Protein AF-A0A6N7AMS5-F1 (afdb_monomer_lite)

Foldseek 3Di:
DQADLQQRHDFPDWDDPPAFKIWTDHLQQHTEIEGPVLSVVSVVDPQDLLLSLLLSLVSNVVDHYYHYPVCSVVSSPRDDDDLVQLLLLLLVVLVVVDPDAPDWAFDDPNSSSSSSHSDPVSSVVSVVVCVVVQQKDWDDDPPGGITIGGGPVVVVVNVCVPQQLNVALEEEEAEDPDPVCVCVCPPPVQVVSVVVVGGYDYLPPDDDDDCSVVVLLVRLSNHSAYEAECEPNDPRSVVSQVSNVVVVHHYHYHYDDD

pLDDT: mean 86.4, std 11.31, range [40.91, 98.44]

Sequence (258 aa):
MEPCPICQEPIDYSFNRGLEVSSVSCLRCGNYHITREALANLKTFSVEPRQRANASGWLYDNPSSKITTHNLDQLMSTASTSFHERANKILLAMERRTEYAGEFVPYNKSWISWGWCLNEAELKEILGFLASSQRIISQPVMGRGPAYKIAADGWQKIEDIKKINADSLQAFVAMWFDATMQDIYDTAISEAILAAGYKPHRVDQREHNNKIDDEIIAQIRRSRFVVADFTGHRGGVYFEAGYGKGLGLEVFLDMQKR

Secondary structure (DSSP, 8-state):
-PBPTTT-SBPSEEEE-SSSEEEEEETTTEEEEEEHHHHHHHTTS---HHHHHHHHHHHHHSTT-EE-TTTHHHHHTPPPPPHHHHHHHHHHHHHTT-SSTTPPEEP-TTHHHHTT-SSHHHHHHHHHHHHHTTSEEEE--TTS--EEEE-HHHHHHHHHHHSTTTT--EEEEE----GGGHHHIIIIIIHHHHHTT-EEE---S---TTSHHHHHHHHHHH-SEEEEE-TT--HHHHHHHHHHHHTT-EEEEE----

Structure (mmCIF, N/CA/C/O backbone):
data_AF-A0A6N7AMS5-F1
#
_entry.id   AF-A0A6N7AMS5-F1
#
loop_
_atom_site.group_PDB
_atom_site.id
_atom_site.type_symbol
_atom_site.label_atom_id
_atom_site.label_alt_id
_atom_site.label_comp_id
_atom_site.label_asym_id
_atom_site.label_entity_id
_atom_site.label_seq_id
_atom_site.pdbx_PDB_ins_code
_atom_site.Cartn_x
_atom_site.Cartn_y
_atom_site.Cartn_z
_atom_site.occupancy
_atom_site.B_iso_or_equiv
_atom_site.auth_seq_id
_atom_site.auth_comp_id
_atom_site.auth_asym_id
_atom_site.auth_atom_id
_atom_site.pdbx_PDB_model_num
ATOM 1 N N . MET A 1 1 ? -5.002 9.854 29.598 1.00 59.59 1 MET A N 1
ATOM 2 C CA . MET A 1 1 ? -4.088 9.571 28.472 1.00 59.59 1 MET A CA 1
ATOM 3 C C . MET A 1 1 ? -4.136 10.755 27.538 1.00 59.59 1 MET A C 1
ATOM 5 O O . MET A 1 1 ? -5.230 11.240 27.272 1.00 59.59 1 MET A O 1
ATOM 9 N N . GLU A 1 2 ? -2.987 11.251 27.096 1.00 78.62 2 GLU A N 1
ATOM 10 C CA . GLU A 1 2 ? -2.960 12.268 26.044 1.00 78.62 2 GLU A CA 1
ATOM 11 C C . GLU A 1 2 ? -3.503 11.664 24.734 1.00 78.62 2 GLU A C 1
ATOM 13 O O . GLU A 1 2 ? -3.233 10.495 24.450 1.00 78.62 2 GLU A O 1
ATOM 18 N N . PRO A 1 3 ? -4.302 12.400 23.946 1.00 88.38 3 PRO A N 1
ATOM 19 C CA . PRO A 1 3 ? -4.746 11.917 22.646 1.00 88.38 3 PRO A CA 1
ATOM 20 C C . PRO A 1 3 ? -3.575 11.884 21.660 1.00 88.38 3 PRO A C 1
ATOM 22 O O . PRO A 1 3 ? -2.639 12.681 21.744 1.00 88.38 3 PRO A O 1
ATOM 25 N N . CYS A 1 4 ? -3.647 10.987 20.679 1.00 89.81 4 CYS A N 1
ATOM 26 C CA . CYS A 1 4 ? -2.686 10.921 19.590 1.00 89.81 4 CYS A CA 1
ATOM 27 C C . CYS A 1 4 ? -2.666 12.270 18.856 1.00 89.81 4 CYS A C 1
ATOM 29 O O . CYS A 1 4 ? -3.713 12.693 18.361 1.00 89.81 4 CYS A O 1
ATOM 31 N N . PRO A 1 5 ? -1.502 12.928 18.706 1.00 89.88 5 PRO A N 1
ATOM 32 C CA . PRO A 1 5 ? -1.412 14.214 18.014 1.00 89.88 5 PRO A CA 1
ATOM 33 C C . PRO A 1 5 ? -2.048 14.212 16.615 1.00 89.88 5 PRO A C 1
ATOM 35 O O . PRO A 1 5 ? -2.666 15.191 16.199 1.00 89.88 5 PRO A O 1
ATOM 38 N N . ILE A 1 6 ? -1.935 13.087 15.904 1.00 91.75 6 ILE A N 1
ATOM 39 C CA . ILE A 1 6 ? -2.364 12.954 14.511 1.00 91.75 6 ILE A CA 1
ATOM 40 C C . ILE A 1 6 ? -3.848 12.587 14.419 1.00 91.75 6 ILE A C 1
ATOM 42 O O . ILE A 1 6 ? -4.642 13.360 13.879 1.00 91.75 6 ILE A O 1
ATOM 46 N N . CYS A 1 7 ? -4.241 11.431 14.966 1.00 89.81 7 CYS A N 1
ATOM 47 C CA . CYS A 1 7 ? -5.600 10.904 14.801 1.00 89.81 7 CYS A CA 1
ATOM 48 C C . CYS A 1 7 ? -6.566 11.221 15.949 1.00 89.81 7 CYS A C 1
ATOM 50 O O . CYS A 1 7 ? -7.738 10.879 15.838 1.00 89.81 7 CYS A O 1
ATOM 52 N N . GLN A 1 8 ? -6.086 11.843 17.030 1.00 88.81 8 GLN A N 1
ATOM 53 C CA . GLN A 1 8 ? -6.854 12.240 18.218 1.00 88.81 8 GLN A CA 1
ATOM 54 C C . GLN A 1 8 ? -7.492 11.100 19.037 1.00 88.81 8 GLN A C 1
ATOM 56 O O . GLN A 1 8 ? -8.124 11.368 20.054 1.00 88.81 8 GLN A O 1
ATOM 61 N N . GLU A 1 9 ? -7.274 9.834 18.671 1.00 86.94 9 GLU A N 1
ATOM 62 C CA . GLU A 1 9 ? -7.647 8.682 19.501 1.00 86.94 9 GLU A CA 1
ATOM 63 C C . GLU A 1 9 ? -6.721 8.543 20.724 1.00 86.94 9 GLU A C 1
ATOM 65 O O . GLU A 1 9 ? -5.575 9.002 20.678 1.00 86.94 9 GLU A O 1
ATOM 70 N N . PRO A 1 10 ? -7.162 7.875 21.805 1.00 84.50 10 PRO A N 1
ATOM 71 C CA . PRO A 1 10 ? -6.297 7.547 22.937 1.00 84.50 10 PRO A CA 1
ATOM 72 C C . PRO A 1 10 ? -5.028 6.795 22.500 1.00 84.50 10 PRO A C 1
ATOM 74 O O . PRO A 1 10 ? -5.087 5.913 21.640 1.00 84.50 10 PRO A O 1
ATOM 77 N N . ILE A 1 11 ? -3.884 7.149 23.089 1.00 86.00 11 ILE A N 1
ATOM 78 C CA . ILE A 1 11 ? -2.612 6.436 22.893 1.00 86.00 11 ILE A CA 1
ATOM 79 C C . ILE A 1 11 ? -2.425 5.363 23.961 1.00 86.00 11 ILE A C 1
ATOM 81 O O . ILE A 1 11 ? -2.808 5.565 25.114 1.00 86.00 11 ILE A O 1
ATOM 85 N N . ASP A 1 12 ? -1.769 4.267 23.586 1.00 73.25 12 ASP A N 1
ATOM 86 C CA . ASP A 1 12 ? -1.423 3.194 24.522 1.00 73.25 12 ASP A CA 1
ATOM 87 C C . ASP A 1 12 ? -0.235 3.610 25.401 1.00 73.25 12 ASP A C 1
ATOM 89 O O . ASP A 1 12 ? -0.163 3.264 26.580 1.00 73.25 12 ASP A O 1
ATOM 93 N N . TYR A 1 13 ? 0.698 4.386 24.833 1.00 64.38 13 TYR A N 1
ATOM 94 C CA . TYR A 1 13 ? 1.909 4.826 25.518 1.00 64.38 13 TYR A CA 1
ATOM 95 C C . TYR A 1 13 ? 2.525 6.075 24.864 1.00 64.38 13 TYR A C 1
ATOM 97 O O . TYR A 1 13 ? 2.650 6.148 23.637 1.00 64.38 13 TYR A O 1
ATOM 105 N N . SER A 1 14 ? 2.970 7.031 25.684 1.00 62.16 14 SER A N 1
ATOM 106 C CA . SER A 1 14 ? 3.931 8.066 25.288 1.00 62.16 14 SER A CA 1
ATOM 107 C C . SER A 1 14 ? 5.123 8.057 26.240 1.00 62.16 14 SER A C 1
ATOM 109 O O . SER A 1 14 ? 4.966 8.048 27.461 1.00 62.16 14 SER A O 1
ATOM 111 N N . PHE A 1 15 ? 6.334 8.065 25.679 1.00 58.97 15 PHE A N 1
ATOM 112 C CA . PHE A 1 15 ? 7.564 8.232 26.454 1.00 58.97 15 PHE A CA 1
ATOM 113 C C . PHE A 1 15 ? 8.299 9.476 26.004 1.00 58.97 15 PHE A C 1
ATOM 115 O O . PHE A 1 15 ? 8.582 9.665 24.815 1.00 58.97 15 PHE A O 1
ATOM 122 N N . ASN A 1 16 ? 8.624 10.310 26.984 1.00 58.59 16 ASN A N 1
ATOM 123 C CA . ASN A 1 16 ? 9.373 11.532 26.789 1.00 58.59 16 ASN A CA 1
ATOM 124 C C . ASN A 1 16 ? 10.797 11.283 27.300 1.00 58.59 16 ASN A C 1
ATOM 126 O O . ASN A 1 16 ? 11.031 11.297 28.507 1.00 58.59 16 ASN A O 1
ATOM 130 N N . ARG A 1 17 ? 11.760 11.032 26.399 1.00 50.09 17 ARG A N 1
ATOM 131 C CA . ARG A 1 17 ? 13.194 10.913 26.752 1.00 50.09 17 ARG A CA 1
ATOM 132 C C . ARG A 1 17 ? 13.830 12.286 26.979 1.00 50.09 17 ARG A C 1
ATOM 134 O O . ARG A 1 17 ? 14.897 12.575 26.461 1.00 50.09 17 ARG A O 1
ATOM 141 N N . GLY A 1 18 ? 13.152 13.141 27.733 1.00 52.47 18 GLY A N 1
ATOM 142 C CA . GLY A 1 18 ? 13.770 14.281 28.387 1.00 52.47 18 GLY A CA 1
ATOM 143 C C . GLY A 1 18 ? 14.527 15.302 27.539 1.00 52.47 18 GLY A C 1
ATOM 144 O O . GLY A 1 18 ? 15.333 15.950 28.172 1.00 52.47 18 GLY A O 1
ATOM 145 N N . LEU A 1 19 ? 14.308 15.472 26.220 1.00 59.31 19 LEU A N 1
ATOM 146 C CA . LEU A 1 19 ? 14.571 16.690 25.411 1.00 59.31 19 LEU A CA 1
ATOM 147 C C . LEU A 1 19 ? 14.265 16.398 23.912 1.00 59.31 19 LEU A C 1
ATOM 149 O O . LEU A 1 19 ? 14.662 15.377 23.364 1.00 59.31 19 LEU A O 1
ATOM 153 N N . GLU A 1 20 ? 13.525 17.293 23.254 1.00 69.81 20 GLU A N 1
ATOM 154 C CA . GLU A 1 20 ? 13.251 17.378 21.797 1.00 69.81 20 GLU A CA 1
ATOM 155 C C . GLU A 1 20 ? 12.305 16.384 21.094 1.00 69.81 20 GLU A C 1
ATOM 157 O O . GLU A 1 20 ? 11.557 16.844 20.227 1.00 69.81 20 GLU A O 1
ATOM 162 N N . VAL A 1 21 ? 12.277 15.081 21.406 1.00 77.12 21 VAL A N 1
ATOM 163 C CA . VAL A 1 21 ? 11.485 14.092 20.627 1.00 77.12 21 VAL A CA 1
ATOM 164 C C . VAL A 1 21 ? 10.610 13.200 21.512 1.00 77.12 21 VAL A C 1
ATOM 166 O O . VAL A 1 21 ? 11.095 12.543 22.431 1.00 77.12 21 VAL A O 1
ATOM 169 N N . SER A 1 22 ? 9.316 13.122 21.193 1.00 84.56 22 SER A N 1
ATOM 170 C CA . SER A 1 22 ? 8.344 12.243 21.851 1.00 84.56 22 SER A CA 1
ATOM 171 C C . SER A 1 22 ? 8.090 10.987 21.019 1.00 84.56 22 SER A C 1
ATOM 173 O O . SER A 1 22 ? 7.898 11.069 19.806 1.00 84.56 22 SER A O 1
ATOM 175 N N . SER A 1 23 ? 8.072 9.822 21.669 1.00 88.69 23 SER A N 1
ATOM 176 C CA . SER A 1 23 ? 7.665 8.559 21.033 1.00 88.69 23 SER A CA 1
ATOM 177 C C . SER A 1 23 ? 6.187 8.308 21.297 1.00 88.69 23 SER A C 1
ATOM 179 O O . SER A 1 23 ? 5.757 8.394 22.448 1.00 88.69 23 SER A O 1
ATOM 181 N N . VAL A 1 24 ? 5.425 8.008 20.247 1.00 90.19 24 VAL A N 1
ATOM 182 C CA . VAL A 1 24 ? 3.975 7.799 20.304 1.00 90.19 24 VAL A CA 1
ATOM 183 C C . VAL A 1 24 ? 3.649 6.381 19.847 1.00 90.19 24 VAL A C 1
ATOM 185 O O . VAL A 1 24 ? 4.017 5.993 18.740 1.00 90.19 24 VAL A O 1
ATOM 188 N N . SER A 1 25 ? 2.930 5.637 20.690 1.00 90.44 25 SER A N 1
ATOM 189 C CA . SER A 1 25 ? 2.308 4.357 20.341 1.00 90.44 25 SER A CA 1
ATOM 190 C C . SER A 1 25 ? 0.794 4.527 20.293 1.00 90.44 25 SER A C 1
ATOM 192 O O . SER A 1 25 ? 0.153 4.809 21.309 1.00 90.44 25 SER A O 1
ATOM 194 N N . CYS A 1 26 ? 0.216 4.405 19.100 1.00 89.81 26 CYS A N 1
ATOM 195 C CA . CYS A 1 26 ? -1.215 4.554 18.878 1.00 89.81 26 CYS A CA 1
ATOM 196 C C . CYS A 1 26 ? -1.758 3.356 18.103 1.00 89.81 26 CYS A C 1
ATOM 198 O O . CYS A 1 26 ? -1.283 3.063 17.007 1.00 89.81 26 CYS A O 1
ATOM 200 N N . LEU A 1 27 ? -2.829 2.732 18.599 1.00 87.38 27 LEU A N 1
ATOM 201 C CA . LEU A 1 27 ? -3.495 1.623 17.907 1.00 87.38 27 LEU A CA 1
ATOM 202 C C . LEU A 1 27 ? -3.959 1.992 16.485 1.00 87.38 27 LEU A C 1
ATOM 204 O O . LEU A 1 27 ? -4.035 1.128 15.613 1.00 87.38 27 LEU A O 1
ATOM 208 N N . ARG A 1 28 ? -4.259 3.275 16.243 1.00 89.50 28 ARG A N 1
ATOM 209 C CA . ARG A 1 28 ? -4.627 3.797 14.924 1.00 89.50 28 ARG A CA 1
ATOM 210 C C . ARG A 1 28 ? -3.382 4.188 14.116 1.00 89.50 28 ARG A C 1
ATOM 212 O O . ARG A 1 28 ? -3.130 3.580 13.087 1.00 89.50 28 ARG A O 1
ATOM 219 N N . CYS A 1 29 ? -2.570 5.153 14.540 1.00 90.94 29 CYS A N 1
ATOM 220 C CA . CYS A 1 29 ? -1.438 5.626 13.718 1.00 90.94 29 CYS A CA 1
ATOM 221 C C . CYS A 1 29 ? -0.219 4.690 13.674 1.00 90.94 29 CYS A C 1
ATOM 223 O O . CYS A 1 29 ? 0.700 4.946 12.905 1.00 90.94 29 CYS A O 1
ATOM 225 N N . GLY A 1 30 ? -0.170 3.654 14.508 1.00 89.94 30 GLY A N 1
ATOM 226 C CA . GLY A 1 30 ? 1.036 2.864 14.725 1.00 89.94 30 GLY A CA 1
ATOM 227 C C . GLY A 1 30 ? 2.054 3.582 15.616 1.00 89.94 30 GLY A C 1
ATOM 228 O O . GLY A 1 30 ? 1.720 4.502 16.371 1.00 89.94 30 GLY A O 1
ATOM 229 N N . ASN A 1 31 ? 3.303 3.129 15.529 1.00 91.81 31 ASN A N 1
ATOM 230 C CA . ASN A 1 31 ? 4.423 3.651 16.308 1.00 91.81 31 ASN A CA 1
ATOM 231 C C . ASN A 1 31 ? 5.185 4.699 15.498 1.00 91.81 31 ASN A C 1
ATOM 233 O O . ASN A 1 31 ? 5.603 4.411 14.378 1.00 91.81 31 ASN A O 1
ATOM 237 N N . TYR A 1 32 ? 5.403 5.887 16.060 1.00 93.06 32 TYR A N 1
ATOM 238 C CA . TYR A 1 32 ? 6.161 6.959 15.407 1.00 93.06 32 TYR A CA 1
ATOM 239 C C . TYR A 1 32 ? 6.826 7.895 16.426 1.00 93.06 32 TYR A C 1
ATOM 241 O O . TYR A 1 32 ? 6.548 7.851 17.627 1.00 93.06 32 TYR A O 1
ATOM 249 N N . HIS A 1 33 ? 7.703 8.770 15.940 1.00 92.75 33 HIS A N 1
ATOM 250 C CA . HIS A 1 33 ? 8.370 9.801 16.731 1.00 92.75 33 HIS A CA 1
ATOM 251 C C . HIS A 1 33 ? 7.959 11.189 16.240 1.00 92.75 33 HIS A C 1
ATOM 253 O O . HIS A 1 33 ? 7.824 11.397 15.040 1.00 92.75 33 HIS A O 1
ATOM 259 N N . ILE A 1 34 ? 7.784 12.159 17.135 1.00 91.31 34 ILE A N 1
ATOM 260 C CA . ILE A 1 34 ? 7.454 13.547 16.775 1.00 91.31 34 ILE A CA 1
ATOM 261 C C . ILE A 1 34 ? 8.311 14.528 17.573 1.00 91.31 34 ILE A C 1
ATOM 263 O O . ILE A 1 34 ? 8.474 14.368 18.783 1.00 91.31 34 ILE A O 1
ATOM 267 N N . THR A 1 35 ? 8.890 15.533 16.908 1.00 91.88 35 THR A N 1
ATOM 268 C CA . THR A 1 35 ? 9.639 16.588 17.608 1.00 91.88 35 THR A CA 1
ATOM 269 C C . THR A 1 35 ? 8.693 17.523 18.360 1.00 91.88 35 THR A C 1
ATOM 271 O O . THR A 1 35 ? 7.548 17.736 17.956 1.00 91.88 35 THR A O 1
ATOM 274 N N . ARG A 1 36 ? 9.171 18.132 19.449 1.00 88.06 36 ARG A N 1
ATOM 275 C CA . ARG A 1 36 ? 8.396 19.100 20.243 1.00 88.06 36 ARG A CA 1
ATOM 276 C C . ARG A 1 36 ? 7.900 20.275 19.395 1.00 88.06 36 ARG A C 1
ATOM 278 O O . ARG A 1 36 ? 6.771 20.723 19.564 1.00 88.06 36 ARG A O 1
ATOM 285 N N . GLU A 1 37 ? 8.737 20.748 18.478 1.00 89.38 37 GLU A N 1
ATOM 286 C CA . GLU A 1 37 ? 8.419 21.836 17.548 1.00 89.38 37 GLU A CA 1
ATOM 287 C C . GLU A 1 37 ? 7.339 21.425 16.546 1.00 89.38 37 GLU A C 1
ATOM 289 O O . GLU A 1 37 ? 6.368 22.151 16.363 1.00 89.38 37 GLU A O 1
ATOM 294 N N . ALA A 1 38 ? 7.446 20.229 15.956 1.00 89.81 38 ALA A N 1
ATOM 295 C CA . ALA A 1 38 ? 6.424 19.712 15.051 1.00 89.81 38 ALA A CA 1
ATOM 296 C C . ALA A 1 38 ? 5.083 19.516 15.769 1.00 89.81 38 ALA A C 1
ATOM 298 O O . ALA A 1 38 ? 4.034 19.831 15.217 1.00 89.81 38 ALA A O 1
ATOM 299 N N . LEU A 1 39 ? 5.110 19.050 17.021 1.00 89.00 39 LEU A N 1
ATOM 300 C CA . LEU A 1 39 ? 3.916 18.925 17.853 1.00 89.00 39 LEU A CA 1
ATOM 301 C C . LEU A 1 39 ? 3.277 20.289 18.158 1.00 89.00 39 LEU A C 1
ATOM 303 O O . LEU A 1 39 ? 2.052 20.397 18.161 1.00 89.00 39 LEU A O 1
ATOM 307 N N . ALA A 1 40 ? 4.087 21.320 18.419 1.00 87.44 40 ALA A N 1
ATOM 308 C CA . ALA A 1 40 ? 3.600 22.682 18.620 1.00 87.44 40 ALA A CA 1
ATOM 309 C C . ALA A 1 40 ? 2.984 23.248 17.332 1.00 87.44 40 ALA A C 1
ATOM 311 O O . ALA A 1 40 ? 1.865 23.755 17.378 1.00 87.44 40 ALA A O 1
ATOM 312 N N . ASN A 1 41 ? 3.657 23.073 16.191 1.00 87.38 41 ASN A N 1
ATOM 313 C CA . ASN A 1 41 ? 3.141 23.479 14.886 1.00 87.38 41 ASN A CA 1
ATOM 314 C C . ASN A 1 41 ? 1.843 22.747 14.548 1.00 87.38 41 ASN A C 1
ATOM 316 O O . ASN A 1 41 ? 0.891 23.384 14.140 1.00 87.38 41 ASN A O 1
ATOM 320 N N . LEU A 1 42 ? 1.729 21.440 14.797 1.00 86.56 42 LEU A N 1
ATOM 321 C CA . LEU A 1 42 ? 0.504 20.683 14.509 1.00 86.56 42 LEU A CA 1
ATOM 322 C C . LEU A 1 42 ? -0.742 21.273 15.204 1.00 86.56 42 LEU A C 1
ATOM 324 O O . LEU A 1 42 ? -1.846 21.155 14.676 1.00 86.56 42 LEU A O 1
ATOM 328 N N . LYS A 1 43 ? -0.583 21.935 16.361 1.00 82.12 43 LYS A N 1
ATOM 329 C CA . LYS A 1 43 ? -1.688 22.614 17.062 1.00 82.12 43 LYS A CA 1
ATOM 330 C C . LYS A 1 43 ? -2.182 23.872 16.343 1.00 82.12 43 LYS A C 1
ATOM 332 O O . LYS A 1 43 ? -3.305 24.287 16.606 1.00 82.12 43 LYS A O 1
ATOM 337 N N . THR A 1 44 ? -1.371 24.481 15.478 1.00 81.12 44 THR A N 1
ATOM 338 C CA . THR A 1 44 ? -1.750 25.673 14.706 1.00 81.12 44 THR A CA 1
ATOM 339 C C . THR A 1 44 ? -2.393 25.332 13.361 1.00 81.12 44 THR A C 1
ATOM 341 O O . THR A 1 44 ? -3.020 26.202 12.761 1.00 81.12 44 THR A O 1
ATOM 344 N N . PHE A 1 45 ? -2.301 24.082 12.890 1.00 76.00 45 PHE A N 1
ATOM 345 C CA . PHE A 1 45 ? -2.971 23.668 11.657 1.00 76.00 45 PHE A CA 1
ATOM 346 C C . PHE A 1 45 ? -4.488 23.580 11.847 1.00 76.00 45 PHE A C 1
ATOM 348 O O . PHE A 1 45 ? -4.983 22.880 12.735 1.00 76.00 45 PHE A O 1
ATOM 355 N N . SER A 1 46 ? -5.232 24.176 10.914 1.00 79.81 46 SER A N 1
ATOM 356 C CA . SER A 1 46 ? -6.614 23.776 10.646 1.00 79.81 46 SER A CA 1
ATOM 357 C C . SER A 1 46 ? -6.586 22.479 9.842 1.00 79.81 46 SER A C 1
ATOM 359 O O . SER A 1 46 ? -6.441 22.502 8.623 1.00 79.81 46 SER A O 1
ATOM 361 N N . VAL A 1 47 ? -6.638 21.341 10.535 1.00 82.50 47 VAL A N 1
ATOM 362 C CA . VAL A 1 47 ? -6.564 20.024 9.895 1.00 82.50 47 VAL A CA 1
ATOM 363 C C . VAL A 1 47 ? -7.956 19.449 9.669 1.00 82.50 47 VAL A C 1
ATOM 365 O O . VAL A 1 47 ? -8.647 19.106 10.633 1.00 82.50 47 VAL A O 1
ATOM 368 N N . GLU A 1 48 ? -8.306 19.231 8.404 1.00 90.12 48 GLU A N 1
ATOM 369 C CA . GLU A 1 48 ? -9.537 18.548 8.021 1.00 90.12 48 GLU A CA 1
ATOM 370 C C . GLU A 1 48 ? -9.531 17.067 8.451 1.00 90.12 48 GLU A C 1
ATOM 372 O O . GLU A 1 48 ? -8.486 16.400 8.405 1.00 90.12 48 GLU A O 1
ATOM 377 N N . PRO A 1 49 ? -10.692 16.476 8.793 1.00 91.19 49 PRO A N 1
ATOM 378 C CA . PRO A 1 49 ? -10.786 15.071 9.196 1.00 91.19 49 PRO A CA 1
ATOM 379 C C . PRO A 1 49 ? -10.134 14.085 8.211 1.00 91.19 49 PRO A C 1
ATOM 381 O O . PRO A 1 49 ? -9.481 13.125 8.627 1.00 91.19 49 PRO A O 1
ATOM 384 N N . ARG A 1 50 ? -10.249 14.336 6.897 1.00 91.62 50 ARG A N 1
ATOM 385 C CA . ARG A 1 50 ? -9.621 13.495 5.864 1.00 91.62 50 ARG A CA 1
ATOM 386 C C . ARG A 1 50 ? -8.095 13.592 5.875 1.00 91.62 50 ARG A C 1
ATOM 388 O O . ARG A 1 50 ? -7.441 12.564 5.733 1.00 91.62 50 ARG A O 1
ATOM 395 N N . GLN A 1 51 ? -7.525 14.776 6.099 1.00 91.00 51 GLN A N 1
ATOM 396 C CA . GLN A 1 51 ? -6.069 14.936 6.202 1.00 91.00 51 GLN A CA 1
ATOM 397 C C . GLN A 1 51 ? -5.516 14.142 7.390 1.00 91.00 51 GLN A C 1
ATOM 399 O O . GLN A 1 51 ? -4.511 13.449 7.251 1.00 91.00 51 GLN A O 1
ATOM 404 N N . ARG A 1 52 ? -6.218 14.154 8.536 1.00 92.00 52 ARG A N 1
ATOM 405 C CA . ARG A 1 52 ? -5.855 13.318 9.698 1.00 92.00 52 ARG A CA 1
ATOM 406 C C . ARG A 1 52 ? -5.894 11.832 9.369 1.00 92.00 52 ARG A C 1
ATOM 408 O O . ARG A 1 52 ? -4.989 11.101 9.764 1.00 92.00 52 ARG A O 1
ATOM 415 N N . ALA A 1 53 ? -6.931 11.384 8.665 1.00 92.62 53 ALA A N 1
ATOM 416 C CA . ALA A 1 53 ? -7.071 9.987 8.269 1.00 92.62 53 ALA A CA 1
ATOM 417 C C . ALA A 1 53 ? -5.941 9.540 7.329 1.00 92.62 53 ALA A C 1
ATOM 419 O O . ALA A 1 53 ? -5.347 8.488 7.557 1.00 92.62 53 ALA A O 1
ATOM 420 N N . ASN A 1 54 ? -5.593 10.366 6.337 1.00 90.56 54 ASN A N 1
ATOM 421 C CA . ASN A 1 54 ? -4.500 10.083 5.405 1.00 90.56 54 ASN A CA 1
ATOM 422 C C . ASN A 1 54 ? -3.145 10.052 6.124 1.00 90.56 54 ASN A C 1
ATOM 424 O O . ASN A 1 54 ? -2.394 9.096 5.960 1.00 90.56 54 ASN A O 1
ATOM 428 N N . ALA A 1 55 ? -2.859 11.041 6.978 1.00 92.00 55 ALA A N 1
ATOM 429 C CA . ALA A 1 55 ? -1.640 11.068 7.786 1.00 92.00 55 ALA A CA 1
ATOM 430 C C . ALA A 1 55 ? -1.546 9.849 8.721 1.00 92.00 55 ALA A C 1
ATOM 432 O O . ALA A 1 55 ? -0.487 9.244 8.863 1.00 92.00 55 ALA A O 1
ATOM 433 N N . SER A 1 56 ? -2.665 9.454 9.334 1.00 93.56 56 SER A N 1
ATOM 434 C CA . SER A 1 56 ? -2.744 8.270 10.192 1.00 93.56 56 SER A CA 1
ATOM 435 C C . SER A 1 56 ? -2.454 6.976 9.427 1.00 93.56 56 SER A C 1
ATOM 437 O O . SER A 1 56 ? -1.664 6.162 9.900 1.00 93.56 56 SER A O 1
ATOM 439 N N . GLY A 1 57 ? -3.044 6.806 8.240 1.00 91.00 57 GLY A N 1
ATOM 440 C CA . GLY A 1 57 ? -2.772 5.666 7.367 1.00 91.00 57 GLY A CA 1
ATOM 441 C C . GLY A 1 57 ? -1.326 5.639 6.865 1.00 91.00 57 GLY A C 1
ATOM 442 O O . GLY A 1 57 ? -0.692 4.586 6.872 1.00 91.00 57 GLY A O 1
ATOM 443 N N . TRP A 1 58 ? -0.769 6.799 6.502 1.00 90.81 58 TRP A N 1
ATOM 444 C CA . TRP A 1 58 ? 0.625 6.912 6.071 1.00 90.81 58 TRP A CA 1
ATOM 445 C C . TRP A 1 58 ? 1.598 6.511 7.179 1.00 90.81 58 TRP A C 1
ATOM 447 O O . TRP A 1 58 ? 2.510 5.729 6.927 1.00 90.81 58 TRP A O 1
ATOM 457 N N . LEU A 1 59 ? 1.386 6.985 8.411 1.00 91.88 59 LEU A N 1
ATOM 4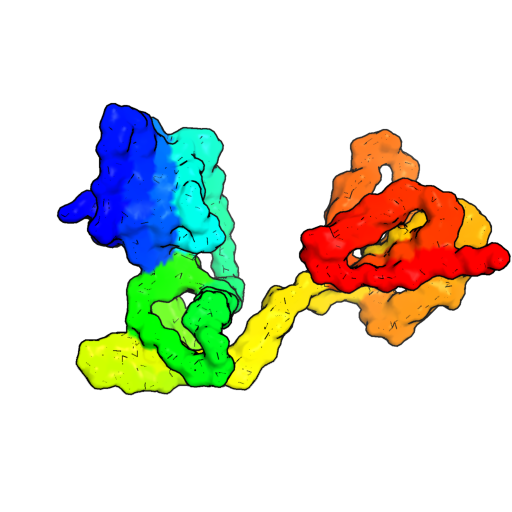58 C CA . LEU A 1 59 ? 2.218 6.600 9.558 1.00 91.88 59 LEU A CA 1
ATOM 459 C C . LEU A 1 59 ? 2.119 5.106 9.862 1.00 91.88 59 LEU A C 1
ATOM 461 O O . LEU A 1 59 ? 3.121 4.488 10.211 1.00 91.88 59 LEU A O 1
ATOM 465 N N . TYR A 1 60 ? 0.937 4.518 9.679 1.00 89.81 60 TYR A N 1
ATOM 466 C CA . TYR A 1 60 ? 0.749 3.083 9.853 1.00 89.81 60 TYR A CA 1
ATOM 467 C C . TYR A 1 60 ? 1.563 2.265 8.844 1.00 89.81 60 TYR A C 1
ATOM 469 O O . TYR A 1 60 ? 2.179 1.263 9.207 1.00 89.81 60 TYR A O 1
ATOM 477 N N . ASP A 1 61 ? 1.578 2.706 7.585 1.00 85.56 61 ASP A N 1
ATOM 478 C CA . ASP A 1 61 ? 2.354 2.080 6.512 1.00 85.56 61 ASP A CA 1
ATOM 479 C C . ASP A 1 61 ? 3.869 2.360 6.644 1.00 85.56 61 ASP A C 1
ATOM 481 O O . ASP A 1 61 ? 4.673 1.620 6.081 1.00 85.56 61 ASP A O 1
ATOM 485 N N . ASN A 1 62 ? 4.270 3.381 7.415 1.00 85.25 62 ASN A N 1
ATOM 486 C CA . ASN A 1 62 ? 5.661 3.799 7.621 1.00 85.25 62 ASN A CA 1
ATOM 487 C C . ASN A 1 62 ? 6.017 3.818 9.124 1.00 85.25 62 ASN A C 1
ATOM 489 O O . ASN A 1 62 ? 6.211 4.896 9.706 1.00 85.25 62 ASN A O 1
ATOM 493 N N . PRO A 1 63 ? 6.102 2.646 9.782 1.00 86.94 63 PRO A N 1
ATOM 494 C CA . PRO A 1 63 ? 6.358 2.567 11.216 1.00 86.94 63 PRO A CA 1
ATOM 495 C C . PRO A 1 63 ? 7.716 3.176 11.586 1.00 86.94 63 PRO A C 1
ATOM 497 O O . PRO A 1 63 ? 8.668 3.152 10.809 1.00 86.94 63 PRO A O 1
ATOM 500 N N . SER A 1 64 ? 7.809 3.712 12.802 1.00 88.69 64 SER A N 1
ATOM 501 C CA . SER A 1 64 ? 9.004 4.369 13.355 1.00 88.69 64 SER A CA 1
ATOM 502 C C . SER A 1 64 ? 9.426 5.653 12.625 1.00 88.69 64 SER A C 1
ATOM 504 O O . SER A 1 64 ? 10.521 6.168 12.857 1.00 88.69 64 SER A O 1
ATOM 506 N N . SER A 1 65 ? 8.553 6.218 11.784 1.00 89.19 65 SER A N 1
ATOM 507 C CA . SER A 1 65 ? 8.790 7.506 11.123 1.00 89.19 65 SER A CA 1
ATOM 508 C C . SER A 1 65 ? 9.015 8.635 12.129 1.00 89.19 65 SER A C 1
ATOM 510 O O . SER A 1 65 ? 8.332 8.722 13.152 1.00 89.19 65 SER A O 1
ATOM 512 N N . LYS A 1 66 ? 9.950 9.541 11.818 1.00 93.19 66 LYS A N 1
ATOM 513 C CA . LYS A 1 66 ? 10.215 10.750 12.607 1.00 93.19 66 LYS A CA 1
ATOM 514 C C . LYS A 1 66 ? 9.548 11.963 11.961 1.00 93.19 66 LYS A C 1
ATOM 516 O O . LYS A 1 66 ? 9.969 12.417 10.901 1.00 93.19 66 LYS A O 1
ATOM 521 N N . ILE A 1 67 ? 8.537 12.506 12.626 1.00 92.44 67 ILE A N 1
ATOM 522 C CA . ILE A 1 67 ? 7.836 13.730 12.241 1.00 92.44 67 ILE A CA 1
ATOM 523 C C . ILE A 1 67 ? 8.613 14.931 12.787 1.00 92.44 67 ILE A C 1
ATOM 525 O O . ILE A 1 67 ? 8.827 15.059 13.996 1.00 92.44 67 ILE A O 1
ATOM 529 N N . THR A 1 68 ? 9.034 15.810 11.888 1.00 92.62 68 THR A N 1
ATOM 530 C CA . THR A 1 68 ? 9.728 17.068 12.171 1.00 92.62 68 THR A CA 1
ATOM 531 C C . THR A 1 68 ? 8.954 18.220 11.536 1.00 92.62 68 THR A C 1
ATOM 533 O O . THR A 1 68 ? 8.015 18.014 10.774 1.00 92.62 68 THR A O 1
ATOM 536 N N . THR A 1 69 ? 9.352 19.458 11.812 1.00 90.56 69 THR A N 1
ATOM 537 C CA . THR A 1 69 ? 8.773 20.641 11.155 1.00 90.56 69 THR A CA 1
ATOM 538 C C . THR A 1 69 ? 8.943 20.625 9.634 1.00 90.56 69 THR A C 1
ATOM 540 O O . THR A 1 69 ? 8.138 21.226 8.939 1.00 90.56 69 THR A O 1
ATOM 543 N N . HIS A 1 70 ? 9.942 19.904 9.114 1.00 87.75 70 HIS A N 1
ATOM 544 C CA . HIS A 1 70 ? 10.286 19.890 7.691 1.00 87.75 70 HIS A CA 1
ATOM 545 C C . HIS A 1 70 ? 9.394 18.951 6.872 1.00 87.75 70 HIS A C 1
ATOM 547 O O . HIS A 1 70 ? 9.181 19.189 5.690 1.00 87.75 70 HIS A O 1
ATOM 553 N N . ASN A 1 71 ? 8.890 17.871 7.480 1.00 87.69 71 ASN A N 1
ATOM 554 C CA . ASN A 1 71 ? 8.041 16.889 6.797 1.00 87.69 71 ASN A CA 1
ATOM 555 C C . ASN A 1 71 ? 6.577 16.930 7.252 1.00 87.69 71 ASN A C 1
ATOM 557 O O . ASN A 1 71 ? 5.755 16.186 6.718 1.00 87.69 71 ASN A O 1
ATOM 561 N N . LEU A 1 72 ? 6.240 17.798 8.210 1.00 89.62 72 LEU A N 1
ATOM 562 C CA . LEU A 1 72 ? 4.881 17.928 8.719 1.00 89.62 72 LEU A CA 1
ATOM 563 C C . LEU A 1 72 ? 3.902 18.339 7.614 1.00 89.62 72 LEU A C 1
ATOM 565 O O . LEU A 1 72 ? 2.882 17.680 7.443 1.00 89.62 72 LEU A O 1
ATOM 569 N N . ASP A 1 73 ? 4.237 19.359 6.821 1.00 85.88 73 ASP A N 1
ATOM 570 C CA . ASP A 1 73 ? 3.397 19.814 5.704 1.00 85.88 73 ASP A CA 1
ATOM 571 C C . ASP A 1 73 ? 3.167 18.708 4.671 1.00 85.88 73 ASP A C 1
ATOM 573 O O . ASP A 1 73 ? 2.045 18.496 4.206 1.00 85.88 73 ASP A O 1
ATOM 577 N N . GLN A 1 74 ? 4.215 17.945 4.352 1.00 82.56 74 GLN A N 1
ATOM 578 C CA . GLN A 1 74 ? 4.123 16.801 3.448 1.00 82.56 74 GLN A CA 1
ATOM 579 C C . GLN A 1 74 ? 3.202 15.711 4.015 1.00 82.56 74 GLN A C 1
ATOM 581 O O . GLN A 1 74 ? 2.343 15.192 3.306 1.00 82.56 74 GLN A O 1
ATOM 586 N N . LEU A 1 75 ? 3.333 15.391 5.304 1.00 86.00 75 LEU A N 1
ATOM 587 C CA . LEU A 1 75 ? 2.468 14.419 5.967 1.00 86.00 75 LEU A CA 1
ATOM 588 C C . LEU A 1 75 ? 1.000 14.875 5.941 1.00 86.00 75 LEU A C 1
ATOM 590 O O . LEU A 1 75 ? 0.113 14.084 5.619 1.00 86.00 75 LEU A O 1
ATOM 594 N N . MET A 1 76 ? 0.736 16.151 6.227 1.00 87.88 76 MET A N 1
ATOM 595 C CA . MET A 1 76 ? -0.621 16.708 6.255 1.00 87.88 76 MET A CA 1
ATOM 596 C C . MET A 1 76 ? -1.232 16.912 4.859 1.00 87.88 76 MET A C 1
ATOM 598 O O . MET A 1 76 ? -2.456 16.996 4.730 1.00 87.88 76 MET A O 1
ATOM 602 N N . SER A 1 77 ? -0.403 16.944 3.813 1.00 82.75 77 SER A N 1
ATOM 603 C CA . SER A 1 77 ? -0.811 16.992 2.402 1.00 82.75 77 SER A CA 1
ATOM 604 C C . SER A 1 77 ? -0.843 15.615 1.726 1.00 82.75 77 SER A C 1
ATOM 606 O O . SER A 1 77 ? -1.035 15.531 0.513 1.00 82.75 77 SER A O 1
ATOM 608 N N . THR A 1 78 ? -0.720 14.526 2.498 1.00 80.06 78 THR A N 1
ATOM 609 C CA . THR A 1 78 ? -0.842 13.157 1.981 1.00 80.06 78 THR A CA 1
ATOM 610 C C . THR A 1 78 ? -2.141 12.991 1.187 1.00 80.06 78 THR A C 1
ATOM 612 O O . THR A 1 78 ? -3.243 13.231 1.699 1.00 80.06 78 THR A O 1
ATOM 615 N N . ALA A 1 79 ? -2.004 12.550 -0.067 1.00 74.94 79 ALA A N 1
ATOM 616 C CA . ALA A 1 79 ? -3.115 12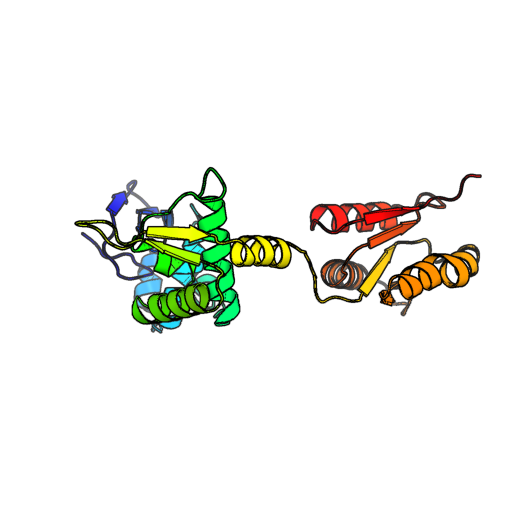.390 -0.992 1.00 74.94 79 ALA A CA 1
ATOM 617 C C . ALA A 1 79 ? -4.168 11.408 -0.461 1.00 74.94 79 ALA A C 1
ATOM 619 O O . ALA A 1 79 ? -3.855 10.380 0.145 1.00 74.94 79 ALA A O 1
ATOM 620 N N . SER A 1 80 ? -5.435 11.730 -0.718 1.00 75.50 80 SER A N 1
ATOM 621 C CA . SER A 1 80 ? -6.531 10.808 -0.436 1.00 75.50 80 SER A CA 1
ATOM 622 C C . SER A 1 80 ? -6.530 9.691 -1.466 1.00 75.50 80 SER A C 1
ATOM 624 O O . SER A 1 80 ? -6.454 9.949 -2.663 1.00 75.50 80 SER A O 1
ATOM 626 N N . THR A 1 81 ? -6.668 8.461 -0.996 1.00 77.75 81 THR A N 1
ATOM 627 C CA . THR A 1 81 ? -6.824 7.293 -1.859 1.00 77.75 81 THR A CA 1
ATOM 628 C C . THR A 1 81 ? -8.260 7.164 -2.364 1.00 77.75 81 THR A C 1
ATOM 630 O O . THR A 1 81 ? -9.208 7.669 -1.750 1.00 77.75 81 THR A O 1
ATOM 633 N N . SER A 1 82 ? -8.448 6.482 -3.489 1.00 84.00 82 SER A N 1
ATOM 634 C CA . SER A 1 82 ? -9.783 6.130 -3.980 1.00 84.00 82 SER A CA 1
ATOM 635 C C . SER A 1 82 ? -10.437 5.051 -3.105 1.00 84.00 82 SER A C 1
ATOM 637 O O . SER A 1 82 ? -9.782 4.382 -2.304 1.00 84.00 82 SER A O 1
ATOM 639 N N . PHE A 1 83 ? -11.748 4.844 -3.260 1.00 89.75 83 PHE A N 1
ATOM 640 C CA . PHE A 1 83 ? -12.467 3.790 -2.536 1.00 89.75 83 PHE A CA 1
ATOM 641 C C . PHE A 1 83 ? -11.855 2.396 -2.772 1.00 89.75 83 PHE A C 1
ATOM 643 O O . PHE A 1 83 ? -11.606 1.651 -1.823 1.00 89.75 83 PHE A O 1
ATOM 650 N N . HIS A 1 84 ? -11.554 2.057 -4.030 1.00 88.94 84 HIS A N 1
ATOM 651 C CA . HIS A 1 84 ? -10.961 0.765 -4.373 1.00 88.94 84 HIS A CA 1
ATOM 652 C C . HIS A 1 84 ? -9.527 0.623 -3.861 1.00 88.94 84 HIS A C 1
ATOM 654 O O . HIS A 1 84 ? -9.153 -0.456 -3.410 1.00 88.94 84 HIS A O 1
ATOM 660 N N . GLU A 1 85 ? -8.735 1.696 -3.859 1.00 85.38 85 GLU A N 1
ATOM 661 C CA . GLU A 1 85 ? -7.401 1.679 -3.252 1.00 85.38 85 GLU A CA 1
ATOM 662 C C . GLU A 1 85 ? -7.465 1.420 -1.746 1.00 85.38 85 GLU A C 1
ATOM 664 O O . GLU A 1 85 ? -6.688 0.617 -1.234 1.00 85.38 85 GLU A O 1
ATOM 669 N N . ARG A 1 86 ? -8.418 2.032 -1.031 1.00 92.81 86 ARG A N 1
ATOM 670 C CA . ARG A 1 86 ? -8.643 1.746 0.394 1.00 92.81 86 ARG A CA 1
ATOM 671 C C . ARG A 1 86 ? -9.016 0.282 0.633 1.00 92.81 86 ARG A C 1
ATOM 673 O O . ARG A 1 86 ? -8.458 -0.350 1.529 1.00 92.81 86 ARG A O 1
ATOM 680 N N . ALA A 1 87 ? -9.890 -0.282 -0.202 1.00 96.38 87 ALA A N 1
ATOM 681 C CA . ALA A 1 87 ? -10.243 -1.702 -0.152 1.00 96.38 87 ALA A CA 1
ATOM 682 C C . ALA A 1 87 ? -9.025 -2.613 -0.401 1.00 96.38 87 ALA A C 1
ATOM 684 O O . ALA A 1 87 ? -8.800 -3.573 0.337 1.00 96.38 87 ALA A O 1
ATOM 685 N N . ASN A 1 88 ? -8.198 -2.277 -1.394 1.00 93.88 88 ASN A N 1
ATOM 686 C CA . ASN A 1 88 ? -6.959 -2.993 -1.703 1.00 93.88 88 ASN A CA 1
ATOM 687 C C . ASN A 1 88 ? -5.968 -2.935 -0.531 1.00 93.88 88 ASN A C 1
ATOM 689 O O . ASN A 1 88 ? -5.354 -3.946 -0.193 1.00 93.88 88 ASN A O 1
ATOM 693 N N . LYS A 1 89 ? -5.834 -1.776 0.128 1.00 92.88 89 LYS A N 1
ATOM 694 C CA . LYS A 1 89 ? -4.970 -1.629 1.306 1.00 92.88 89 LYS A CA 1
ATOM 695 C C . LYS A 1 89 ? -5.408 -2.528 2.466 1.00 92.88 89 LYS A C 1
ATOM 697 O O . LYS A 1 89 ? -4.542 -3.125 3.100 1.00 92.88 89 LYS A O 1
ATOM 702 N N . ILE A 1 90 ? -6.715 -2.687 2.705 1.00 96.56 90 ILE A N 1
ATOM 703 C CA . ILE A 1 90 ? -7.228 -3.634 3.713 1.00 96.56 90 ILE A CA 1
ATOM 704 C C . ILE A 1 90 ? -6.824 -5.066 3.362 1.00 96.56 90 ILE A C 1
ATOM 706 O O . ILE A 1 90 ? -6.269 -5.751 4.217 1.00 96.56 90 ILE A O 1
ATOM 710 N N . LEU A 1 91 ? -7.034 -5.503 2.115 1.00 97.06 91 LEU A N 1
ATOM 711 C CA . LEU A 1 91 ? -6.651 -6.851 1.677 1.00 97.06 91 LEU A CA 1
ATOM 712 C C . LEU A 1 91 ? -5.149 -7.109 1.865 1.00 97.06 91 LEU A C 1
ATOM 714 O O . LEU A 1 91 ? -4.768 -8.109 2.468 1.00 97.06 91 LEU A O 1
ATOM 718 N N . LEU A 1 92 ? -4.298 -6.172 1.438 1.00 94.38 92 LEU A N 1
ATOM 719 C CA . LEU A 1 92 ? -2.849 -6.264 1.639 1.00 94.38 92 LEU A CA 1
ATOM 720 C C . LEU A 1 92 ? -2.459 -6.256 3.127 1.00 94.38 92 LEU A C 1
ATOM 722 O O . LEU A 1 92 ? -1.490 -6.899 3.521 1.00 94.38 92 LEU A O 1
ATOM 726 N N . ALA A 1 93 ? -3.172 -5.509 3.971 1.00 93.81 93 ALA A N 1
ATOM 727 C CA . ALA A 1 93 ? -2.906 -5.481 5.406 1.00 93.81 93 ALA A CA 1
ATOM 728 C C . ALA A 1 93 ? -3.325 -6.781 6.107 1.00 93.81 93 ALA A C 1
ATOM 730 O O . ALA A 1 93 ? -2.628 -7.198 7.036 1.00 93.81 93 ALA A O 1
ATOM 731 N N . MET A 1 94 ? -4.419 -7.411 5.662 1.00 96.38 94 MET A N 1
ATOM 732 C CA . MET A 1 94 ? -4.835 -8.743 6.107 1.00 96.38 94 MET A CA 1
ATOM 733 C C . MET A 1 94 ? -3.804 -9.794 5.692 1.00 96.38 94 MET A C 1
ATOM 735 O O . MET A 1 94 ? -3.397 -10.595 6.524 1.00 96.38 94 MET A O 1
ATOM 739 N N . GLU A 1 95 ? -3.323 -9.738 4.448 1.00 96.06 95 GLU A N 1
ATOM 740 C CA . GLU A 1 95 ? -2.314 -10.664 3.923 1.00 96.06 95 GLU A CA 1
ATOM 741 C C . GLU A 1 95 ? -1.023 -10.642 4.754 1.00 96.06 95 GLU A C 1
ATOM 743 O O . GLU A 1 95 ? -0.486 -11.682 5.107 1.00 96.06 95 GLU A O 1
ATOM 748 N N . ARG A 1 96 ? -0.555 -9.451 5.151 1.00 92.81 96 ARG A N 1
ATOM 749 C CA . ARG A 1 96 ? 0.639 -9.301 6.006 1.00 92.81 96 ARG A CA 1
ATOM 750 C C . ARG A 1 96 ? 0.478 -9.862 7.425 1.00 92.81 96 ARG A C 1
ATOM 752 O O . ARG A 1 96 ? 1.462 -9.914 8.156 1.00 92.81 96 ARG A O 1
ATOM 759 N N . ARG A 1 97 ? -0.749 -10.160 7.856 1.00 93.12 97 ARG A N 1
ATOM 760 C CA . ARG A 1 97 ? -1.084 -10.559 9.236 1.00 93.12 97 ARG A CA 1
ATOM 761 C C . ARG A 1 97 ? -1.609 -11.972 9.349 1.00 93.12 97 ARG A C 1
ATOM 763 O O . ARG A 1 97 ? -1.796 -12.429 10.468 1.00 93.12 97 ARG A O 1
ATOM 770 N N . THR A 1 98 ? -1.878 -12.610 8.221 1.00 95.19 98 THR A N 1
ATOM 771 C CA . THR A 1 98 ? -2.262 -14.007 8.199 1.00 95.19 98 THR A CA 1
ATOM 772 C C . THR A 1 98 ? -1.014 -14.868 8.031 1.00 95.19 98 THR A C 1
ATOM 774 O O . THR A 1 98 ? -0.159 -14.572 7.199 1.00 95.19 98 THR A O 1
ATOM 777 N N . GLU A 1 99 ? -0.889 -15.917 8.836 1.00 95.75 99 GLU A N 1
ATOM 778 C CA . GLU A 1 99 ? 0.197 -16.896 8.766 1.00 95.75 99 GLU A CA 1
ATOM 779 C C . GLU A 1 99 ? -0.056 -17.941 7.672 1.00 95.75 99 GLU A C 1
ATOM 781 O O . GLU A 1 99 ? 0.884 -18.461 7.072 1.00 95.75 99 GLU A O 1
ATOM 786 N N . TYR A 1 100 ? -1.327 -18.247 7.392 1.00 95.50 100 TYR A N 1
ATOM 787 C CA . TYR A 1 100 ? -1.731 -19.213 6.373 1.00 95.50 100 TYR A CA 1
ATOM 788 C C . TYR A 1 100 ? -3.079 -18.857 5.738 1.00 95.50 100 TYR A C 1
ATOM 790 O O . TYR A 1 100 ? -3.972 -18.284 6.363 1.00 95.50 100 TYR A O 1
ATOM 798 N N . ALA A 1 101 ? -3.265 -19.262 4.480 1.00 95.38 101 ALA A N 1
ATOM 799 C CA . ALA A 1 101 ? -4.513 -19.033 3.766 1.00 95.38 101 ALA A CA 1
ATOM 800 C C . ALA A 1 101 ? -5.709 -19.654 4.509 1.00 95.38 101 ALA A C 1
ATOM 802 O O . ALA A 1 101 ? -5.779 -20.863 4.720 1.00 95.38 101 ALA A O 1
ATOM 803 N N . GLY A 1 102 ? -6.673 -18.808 4.875 1.00 93.62 102 GLY A N 1
ATOM 804 C CA . GLY A 1 102 ? -7.901 -19.215 5.558 1.00 93.62 102 GLY A CA 1
ATOM 805 C C . GLY A 1 102 ? -7.964 -18.860 7.043 1.00 93.62 102 GLY A C 1
ATOM 806 O O . GLY A 1 102 ? -9.035 -19.023 7.632 1.00 93.62 102 GLY A O 1
ATOM 807 N N . GLU A 1 103 ? -6.885 -18.342 7.630 1.00 96.94 103 GLU A N 1
ATOM 808 C CA . GLU A 1 103 ? -6.900 -17.818 8.994 1.00 96.94 103 GLU A CA 1
ATOM 809 C C . GLU A 1 103 ? -7.829 -16.599 9.122 1.00 96.94 103 GLU A C 1
ATOM 811 O O . GLU A 1 103 ? -7.907 -15.735 8.241 1.00 96.94 103 GLU A O 1
ATOM 816 N N . PHE A 1 104 ? -8.537 -16.522 10.247 1.00 96.06 104 PHE A N 1
ATOM 817 C CA . PHE A 1 104 ? -9.384 -15.387 10.582 1.00 96.06 104 PHE A CA 1
ATOM 818 C C . PHE A 1 104 ? -8.605 -14.343 11.379 1.00 96.06 104 PHE A C 1
ATOM 820 O O . PHE A 1 104 ? -8.159 -14.599 12.494 1.00 96.06 104 PHE A O 1
ATOM 827 N N . VAL A 1 105 ? -8.536 -13.128 10.844 1.00 95.19 105 VAL A N 1
ATOM 828 C CA . VAL A 1 105 ? -7.950 -11.963 11.502 1.00 95.19 105 VAL A CA 1
ATOM 829 C C . VAL A 1 105 ? -9.031 -11.267 12.342 1.00 95.19 105 VAL A C 1
ATOM 831 O O . VAL A 1 105 ? -10.036 -10.806 11.784 1.00 95.19 105 VAL A O 1
ATOM 834 N N . PRO A 1 106 ? -8.867 -11.155 13.674 1.00 92.81 106 PRO A N 1
ATOM 835 C CA . PRO A 1 106 ? -9.830 -10.458 14.522 1.00 92.81 106 PRO A CA 1
ATOM 836 C C . PRO A 1 106 ? -9.909 -8.961 14.200 1.00 92.81 106 PRO A C 1
ATOM 838 O O . PRO A 1 106 ? -8.885 -8.285 14.049 1.00 92.81 106 PRO A O 1
ATOM 841 N N . TYR A 1 107 ? -11.127 -8.417 14.162 1.00 90.19 107 TYR A N 1
ATOM 842 C CA . TYR A 1 107 ? -11.331 -6.976 14.049 1.00 90.19 107 TYR A CA 1
ATOM 843 C C . TYR A 1 107 ? -10.749 -6.224 15.251 1.00 90.19 107 TYR A C 1
ATOM 845 O O . TYR A 1 107 ? -10.936 -6.611 16.407 1.00 90.19 107 TYR A O 1
ATOM 853 N N . ASN A 1 108 ? -10.100 -5.095 14.977 1.00 87.06 108 ASN A N 1
ATOM 854 C CA . ASN A 1 108 ? -9.725 -4.103 15.981 1.00 87.06 108 ASN A CA 1
ATOM 855 C C . ASN A 1 108 ? -9.666 -2.698 15.345 1.00 87.06 108 ASN A C 1
ATOM 857 O O . ASN A 1 108 ? -9.737 -2.556 14.124 1.00 87.06 108 ASN A O 1
ATOM 861 N N . LYS A 1 109 ? -9.494 -1.643 16.155 1.00 82.44 109 LYS A N 1
ATOM 862 C CA . LYS A 1 109 ? -9.488 -0.249 15.663 1.00 82.44 109 LYS A CA 1
ATOM 863 C C . LYS A 1 109 ? -8.401 0.054 14.618 1.00 82.44 109 LYS A C 1
ATOM 865 O O . LYS A 1 109 ? -8.577 0.988 13.838 1.00 82.44 109 LYS A O 1
ATOM 870 N N . SER A 1 110 ? -7.306 -0.712 14.563 1.00 86.69 110 SER A N 1
ATOM 871 C CA . SER A 1 110 ? -6.227 -0.477 13.588 1.00 86.69 110 SER A CA 1
ATOM 872 C C . SER A 1 110 ? -6.663 -0.714 12.138 1.00 86.69 110 SER A C 1
ATOM 874 O O . SER A 1 110 ? -6.068 -0.144 11.228 1.00 86.69 110 SER A O 1
ATOM 876 N N . TRP A 1 111 ? -7.760 -1.448 11.914 1.00 93.12 111 TRP A N 1
ATOM 877 C CA . TRP A 1 111 ? -8.343 -1.664 10.586 1.00 93.12 111 TRP A CA 1
ATOM 878 C C . TRP A 1 111 ? -8.736 -0.353 9.894 1.00 93.12 111 TRP A C 1
ATOM 880 O O . TRP A 1 111 ? -8.637 -0.246 8.672 1.00 93.12 111 TRP A O 1
ATOM 890 N N . ILE A 1 112 ? -9.118 0.669 10.673 1.00 93.44 112 ILE A N 1
ATOM 891 C CA . ILE A 1 112 ? -9.390 2.015 10.153 1.00 93.44 112 ILE A CA 1
ATOM 892 C C . ILE A 1 112 ? -8.138 2.553 9.453 1.00 93.44 112 ILE A C 1
ATOM 894 O O . ILE A 1 112 ? -8.232 3.116 8.367 1.00 93.44 112 ILE A O 1
ATOM 898 N N . SER A 1 113 ? -6.958 2.337 10.025 1.00 91.69 113 SER A N 1
ATOM 899 C CA . SER A 1 113 ? -5.696 2.780 9.430 1.00 91.69 113 SER A CA 1
ATOM 900 C C . SER A 1 113 ? -5.213 1.880 8.312 1.00 91.69 113 SER A C 1
ATOM 902 O O . SER A 1 113 ? -4.619 2.390 7.371 1.00 91.69 113 SER A O 1
ATOM 904 N N . TRP A 1 114 ? -5.509 0.575 8.356 1.00 93.50 114 TRP A N 1
ATOM 905 C CA . TRP A 1 114 ? -5.179 -0.342 7.258 1.00 93.50 114 TRP A CA 1
ATOM 906 C C . TRP A 1 114 ? -5.802 0.139 5.956 1.00 93.50 114 TRP A C 1
ATOM 908 O O . TRP A 1 114 ? -5.130 0.208 4.937 1.00 93.50 114 TRP A O 1
ATOM 918 N N . GLY A 1 115 ? -7.077 0.524 6.006 1.00 92.06 115 GLY A N 1
ATOM 919 C CA . GLY A 1 115 ? -7.799 1.050 4.855 1.00 92.06 115 GLY A CA 1
ATOM 920 C C . GLY A 1 115 ? -7.690 2.557 4.664 1.00 92.06 115 GLY A C 1
ATOM 921 O O . GLY A 1 115 ? -8.406 3.074 3.818 1.00 92.06 115 GLY A O 1
ATOM 922 N N . TRP A 1 116 ? -6.886 3.286 5.449 1.00 93.94 116 TRP A N 1
ATOM 923 C CA . TRP A 1 116 ? -6.830 4.760 5.410 1.00 93.94 116 TRP A CA 1
ATOM 924 C C . TRP A 1 116 ? -8.229 5.406 5.510 1.00 93.94 116 TRP A C 1
ATOM 926 O O . TRP A 1 116 ? -8.567 6.383 4.836 1.00 93.94 116 TRP A O 1
ATOM 936 N N . CYS A 1 117 ? -9.082 4.798 6.329 1.00 94.75 117 CYS A N 1
ATOM 937 C CA . CYS A 1 117 ? -10.471 5.174 6.507 1.00 94.75 117 CYS A CA 1
ATOM 938 C C . CYS A 1 117 ? -10.586 6.408 7.407 1.00 94.75 117 CYS A C 1
ATOM 940 O O . CYS A 1 117 ? -9.867 6.584 8.398 1.00 94.75 117 CYS A O 1
ATOM 942 N N . LEU A 1 118 ? -11.557 7.249 7.079 1.00 93.88 118 LEU A N 1
ATOM 943 C CA . LEU A 1 118 ? -11.923 8.438 7.826 1.00 93.88 118 LEU A CA 1
ATOM 944 C C . LEU A 1 118 ? -12.405 8.071 9.228 1.00 93.88 118 LEU A C 1
ATOM 946 O O . LEU A 1 118 ? -11.977 8.663 10.221 1.00 93.88 118 LEU A O 1
ATOM 950 N N . ASN A 1 119 ? -13.292 7.082 9.290 1.00 92.88 119 ASN A N 1
ATOM 951 C CA . ASN A 1 119 ? -13.989 6.649 10.489 1.00 92.88 119 ASN A CA 1
ATOM 952 C C . ASN A 1 119 ? -14.462 5.191 10.342 1.00 92.88 119 ASN A C 1
ATOM 954 O O . ASN A 1 119 ? -14.249 4.543 9.315 1.00 92.88 119 ASN A O 1
ATOM 958 N N . GLU A 1 120 ? -15.115 4.681 11.385 1.00 92.69 120 GLU A N 1
ATOM 959 C CA . GLU A 1 120 ? -15.637 3.314 11.416 1.00 92.69 120 GLU A CA 1
ATOM 960 C C . GLU A 1 120 ? -16.765 3.074 10.396 1.00 92.69 120 GLU A C 1
ATOM 962 O O . GLU A 1 120 ? -16.889 1.965 9.885 1.00 92.69 120 GLU A O 1
ATOM 967 N N . ALA A 1 121 ? -17.564 4.093 10.061 1.00 95.75 121 ALA A N 1
ATOM 968 C CA . ALA A 1 121 ? -18.625 3.961 9.062 1.00 95.75 121 ALA A CA 1
ATOM 969 C C . ALA A 1 121 ? -18.046 3.718 7.657 1.00 95.75 121 ALA A C 1
ATOM 971 O O . ALA A 1 121 ? -18.464 2.781 6.986 1.00 95.75 121 ALA A O 1
ATOM 972 N N . GLU A 1 122 ? -17.022 4.478 7.248 1.00 96.75 122 GLU A N 1
ATOM 973 C CA . GLU A 1 122 ? -16.330 4.250 5.969 1.00 96.75 122 GLU A CA 1
ATOM 974 C C . GLU A 1 122 ? -15.668 2.865 5.927 1.00 96.75 122 GLU A C 1
ATOM 976 O O . GLU A 1 122 ? -15.734 2.176 4.910 1.00 96.75 122 GLU A O 1
ATOM 981 N N . LEU A 1 123 ? -15.076 2.425 7.041 1.00 96.44 123 LEU A N 1
ATOM 982 C CA . LEU A 1 123 ? -14.513 1.081 7.131 1.00 96.44 123 LEU A CA 1
ATOM 983 C C . LEU A 1 123 ? -15.592 0.002 6.952 1.00 96.44 123 LEU A C 1
ATOM 985 O O . LEU A 1 123 ? -15.371 -0.952 6.210 1.00 96.44 123 LEU A O 1
ATOM 989 N N . LYS A 1 124 ? -16.755 0.146 7.599 1.00 96.19 124 LYS A N 1
ATOM 990 C CA . LYS A 1 124 ? -17.880 -0.794 7.457 1.00 96.19 124 LYS A CA 1
ATOM 991 C C . LYS A 1 124 ? -18.364 -0.889 6.013 1.00 96.19 124 LYS A C 1
ATOM 993 O O . LYS A 1 124 ? -18.565 -2.003 5.541 1.00 96.19 124 LYS A O 1
ATOM 998 N N . GLU A 1 125 ? -18.472 0.234 5.307 1.00 98.25 125 GLU A N 1
ATOM 999 C CA . GLU A 1 125 ? -18.835 0.247 3.882 1.00 98.25 125 GLU A CA 1
ATOM 1000 C C . GLU A 1 125 ? -17.812 -0.504 3.021 1.00 98.25 125 GLU A C 1
ATOM 1002 O O . GLU A 1 125 ? -18.173 -1.337 2.190 1.00 98.25 125 GLU A O 1
ATOM 1007 N N . ILE A 1 126 ? -16.515 -0.284 3.255 1.00 98.19 126 ILE A N 1
ATOM 1008 C CA . ILE A 1 126 ? -15.461 -0.986 2.512 1.00 98.19 126 ILE A CA 1
ATOM 1009 C C . ILE A 1 126 ? -15.465 -2.488 2.826 1.00 98.19 126 ILE A C 1
ATOM 1011 O O . ILE A 1 126 ? -15.326 -3.305 1.916 1.00 98.19 126 ILE A O 1
ATOM 1015 N N . LEU A 1 127 ? -15.647 -2.875 4.091 1.00 97.62 127 LEU A N 1
ATOM 1016 C CA . LEU A 1 127 ? -15.764 -4.282 4.481 1.00 97.62 127 LEU A CA 1
ATOM 1017 C C . LEU A 1 127 ? -17.015 -4.931 3.873 1.00 97.62 127 LEU A C 1
ATOM 1019 O O . LEU A 1 127 ? -16.940 -6.065 3.406 1.00 97.62 127 LEU A O 1
ATOM 1023 N N . GLY A 1 128 ? -18.134 -4.205 3.803 1.00 97.75 128 GLY A N 1
ATOM 1024 C CA . GLY A 1 128 ? -19.348 -4.636 3.109 1.00 97.75 128 GLY A CA 1
ATOM 1025 C C . GLY A 1 128 ? -19.123 -4.839 1.608 1.00 97.75 128 GLY A C 1
ATOM 1026 O O . GLY A 1 128 ? -19.542 -5.852 1.047 1.00 97.75 128 GLY A O 1
ATOM 1027 N N . PHE A 1 129 ? -18.382 -3.938 0.959 1.00 98.44 129 PHE A N 1
ATOM 1028 C CA . PHE A 1 129 ? -17.961 -4.103 -0.434 1.00 98.44 129 PHE A CA 1
ATOM 1029 C C . PHE A 1 129 ? -17.062 -5.333 -0.625 1.00 98.44 129 PHE A C 1
ATOM 1031 O O . PHE A 1 129 ? -17.293 -6.138 -1.526 1.00 98.44 129 PHE A O 1
ATOM 1038 N N . LEU A 1 130 ? -16.053 -5.523 0.227 1.00 98.38 130 LEU A N 1
ATOM 1039 C CA . LEU A 1 130 ? -15.162 -6.685 0.153 1.00 98.38 130 LEU A CA 1
ATOM 1040 C C . LEU A 1 130 ? -15.919 -8.003 0.383 1.00 98.38 130 LEU A C 1
ATOM 1042 O O . LEU A 1 130 ? -15.629 -8.992 -0.285 1.00 98.38 130 LEU A O 1
ATOM 1046 N N . ALA A 1 131 ? -16.899 -8.024 1.288 1.00 97.94 131 ALA A N 1
ATOM 1047 C CA . ALA A 1 131 ? -17.719 -9.205 1.549 1.00 97.94 131 ALA A CA 1
ATOM 1048 C C . ALA A 1 131 ? -18.697 -9.499 0.398 1.00 97.94 131 ALA A C 1
ATOM 1050 O O . ALA A 1 131 ? -18.780 -10.631 -0.071 1.00 97.94 131 ALA A O 1
ATOM 1051 N N . SER A 1 132 ? -19.406 -8.483 -0.106 1.00 97.81 132 SER A N 1
ATOM 1052 C CA . SER A 1 132 ? -20.350 -8.646 -1.226 1.00 97.81 132 SER A CA 1
ATOM 1053 C C . SER A 1 132 ? -19.655 -9.033 -2.534 1.00 97.81 132 SER A C 1
ATOM 1055 O O . SER A 1 132 ? -20.209 -9.810 -3.305 1.00 97.81 132 SER A O 1
ATOM 1057 N N . SER A 1 133 ? -18.412 -8.583 -2.740 1.00 97.50 133 SER A N 1
ATOM 1058 C CA . SER A 1 133 ? -17.547 -9.009 -3.850 1.00 97.50 133 SER A CA 1
ATOM 1059 C C . SER A 1 133 ? -16.804 -10.332 -3.605 1.00 97.50 133 SER A C 1
ATOM 1061 O O . SER A 1 133 ? -15.872 -10.630 -4.342 1.00 97.50 133 SER A O 1
ATOM 1063 N N . GLN A 1 134 ? -17.188 -11.111 -2.583 1.00 98.06 134 GLN A N 1
ATOM 1064 C CA . GLN A 1 134 ? -16.611 -12.425 -2.247 1.00 98.06 134 GLN A CA 1
ATOM 1065 C C . GLN A 1 134 ? -15.095 -12.416 -1.972 1.00 98.06 134 GLN A C 1
ATOM 1067 O O . GLN A 1 134 ? -14.431 -13.446 -2.053 1.00 98.06 134 GLN A O 1
ATOM 1072 N N . ARG A 1 135 ? -14.523 -11.264 -1.597 1.00 98.38 135 ARG A N 1
ATOM 1073 C CA . ARG A 1 135 ? -13.081 -11.118 -1.323 1.00 98.38 135 ARG A CA 1
ATOM 1074 C C . ARG A 1 135 ? -12.710 -11.410 0.123 1.00 98.38 135 ARG A C 1
ATOM 1076 O O . ARG A 1 135 ? -11.583 -11.817 0.399 1.00 98.38 135 ARG A O 1
ATOM 1083 N N . ILE A 1 136 ? -13.645 -11.219 1.047 1.00 98.31 136 ILE A N 1
ATOM 1084 C CA . ILE A 1 136 ? -13.483 -11.590 2.455 1.00 98.31 136 ILE A CA 1
ATOM 1085 C C . ILE A 1 136 ? -14.710 -12.348 2.950 1.00 98.31 136 ILE A C 1
ATOM 1087 O O . ILE A 1 136 ? -15.817 -12.150 2.456 1.00 98.31 136 ILE A O 1
ATOM 1091 N N . ILE A 1 137 ? -14.514 -13.176 3.972 1.00 97.88 137 ILE A N 1
ATOM 1092 C CA . ILE A 1 137 ? -15.593 -13.853 4.697 1.00 97.88 137 ILE A CA 1
ATOM 1093 C C . ILE A 1 137 ? -15.543 -13.394 6.148 1.00 97.88 137 ILE A C 1
ATOM 1095 O O . ILE A 1 137 ? -14.485 -13.462 6.775 1.00 97.88 137 ILE A O 1
ATOM 1099 N N . SER A 1 138 ? -16.679 -12.943 6.678 1.00 95.88 138 SER A N 1
ATOM 1100 C CA . SER A 1 138 ? -1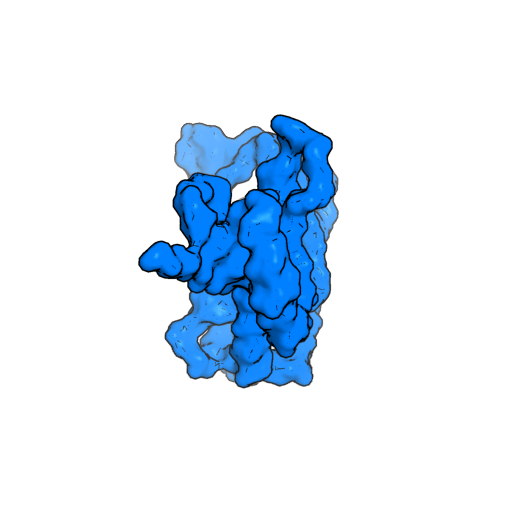6.827 -12.593 8.089 1.00 95.88 138 SER A CA 1
ATOM 1101 C C . SER A 1 138 ? -17.287 -13.797 8.911 1.00 95.88 138 SER A C 1
ATOM 1103 O O . SER A 1 138 ? -18.073 -14.628 8.457 1.00 95.88 138 SER A O 1
ATOM 1105 N N . GLN A 1 139 ? -16.802 -13.881 10.145 1.00 93.62 139 GLN A N 1
ATOM 1106 C CA . GLN A 1 139 ? -17.259 -14.834 11.146 1.00 93.62 139 GLN A CA 1
ATOM 1107 C C . GLN A 1 139 ? -17.565 -14.078 12.444 1.00 93.62 139 GLN A C 1
ATOM 1109 O O . GLN A 1 139 ? -16.700 -13.357 12.954 1.00 93.62 139 GLN A O 1
ATOM 1114 N N . PRO A 1 140 ? -18.781 -14.210 13.001 1.00 88.88 140 PRO A N 1
ATOM 1115 C CA . PRO A 1 140 ? -19.080 -13.652 14.309 1.00 88.88 140 PRO A CA 1
ATOM 1116 C C . PRO A 1 140 ? -18.273 -14.392 15.380 1.00 88.88 140 PRO A C 1
ATOM 1118 O O . PRO A 1 140 ? -18.190 -15.619 15.374 1.00 88.88 140 PRO A O 1
ATOM 1121 N N . VAL A 1 141 ? -17.704 -13.644 16.324 1.00 84.25 141 VAL A N 1
ATOM 1122 C CA . VAL A 1 141 ? -16.977 -14.197 17.471 1.00 84.25 141 VAL A CA 1
ATOM 1123 C C . VAL A 1 141 ? -17.737 -13.820 18.736 1.00 84.25 141 VAL A C 1
ATOM 1125 O O . VAL A 1 141 ? -17.958 -12.640 19.000 1.00 8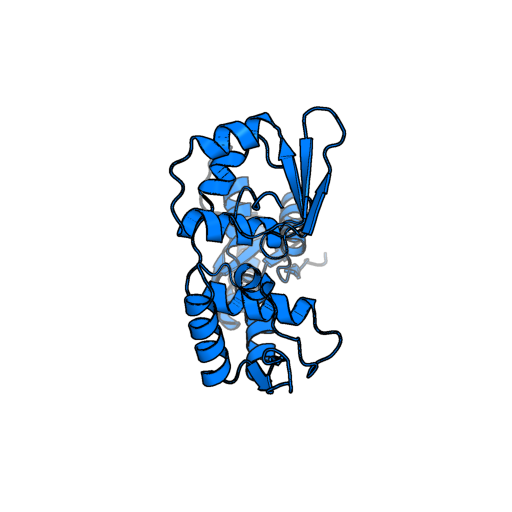4.25 141 VAL A O 1
ATOM 1128 N N . MET A 1 142 ? -18.167 -14.812 19.521 1.00 82.88 142 MET A N 1
ATOM 1129 C CA . MET A 1 142 ? -18.914 -14.552 20.756 1.00 82.88 142 MET A CA 1
ATOM 1130 C C . MET A 1 142 ? -18.111 -13.660 21.713 1.00 82.88 142 MET A C 1
ATOM 1132 O O . MET A 1 142 ? -16.940 -13.916 21.988 1.00 82.88 142 MET A O 1
ATOM 1136 N N . GLY A 1 143 ? -18.752 -12.602 22.219 1.00 76.50 143 GLY A N 1
ATOM 1137 C CA . GLY A 1 143 ? -18.143 -11.666 23.169 1.00 76.50 143 GLY A CA 1
ATOM 1138 C C . GLY A 1 143 ? -17.051 -10.755 22.588 1.00 76.50 143 GLY A C 1
ATOM 1139 O O . GLY A 1 143 ? -16.369 -10.083 23.360 1.00 76.50 143 GLY A O 1
ATOM 1140 N N . ARG A 1 144 ? -16.858 -10.717 21.259 1.00 77.25 144 ARG A N 1
ATOM 1141 C CA . ARG A 1 144 ? -15.888 -9.844 20.570 1.00 77.25 144 ARG A CA 1
ATOM 1142 C C . ARG A 1 144 ? -16.463 -9.280 19.265 1.00 77.25 144 ARG A C 1
ATOM 1144 O O . ARG A 1 144 ? -17.565 -9.626 18.849 1.00 77.25 144 ARG A O 1
ATOM 1151 N N . GLY A 1 145 ? -15.709 -8.385 18.623 1.00 80.12 145 GLY A N 1
ATOM 1152 C CA . GLY A 1 145 ? -15.986 -7.975 17.243 1.00 80.12 145 GLY A CA 1
ATOM 1153 C C . GLY A 1 145 ? -15.843 -9.147 16.256 1.00 80.12 145 GLY A C 1
ATOM 1154 O O . GLY A 1 145 ? -15.222 -10.156 16.600 1.00 80.12 145 GLY A O 1
ATOM 1155 N N . PRO A 1 146 ? -16.400 -9.031 15.035 1.00 92.56 146 PRO A N 1
ATOM 1156 C CA . PRO A 1 146 ? -16.268 -10.069 14.014 1.00 92.56 146 PRO A CA 1
ATOM 1157 C C . PRO A 1 146 ? -14.796 -10.308 13.660 1.00 92.56 146 PRO A C 1
ATOM 1159 O O . PRO A 1 146 ? -13.964 -9.408 13.758 1.00 92.56 146 PRO A O 1
ATOM 1162 N N . ALA A 1 147 ? -14.473 -11.514 13.215 1.00 94.81 147 ALA A N 1
ATOM 1163 C CA . ALA A 1 147 ? -13.202 -11.803 12.565 1.00 94.81 147 ALA A CA 1
ATOM 1164 C C . ALA A 1 147 ? -13.430 -11.971 11.062 1.00 94.81 147 ALA A C 1
ATOM 1166 O O . ALA A 1 147 ? -14.532 -12.317 10.635 1.00 94.81 147 ALA A O 1
ATOM 1167 N N . TYR A 1 148 ? -12.401 -11.732 10.255 1.00 97.12 148 TYR A N 1
ATOM 1168 C CA . TYR A 1 148 ? -12.499 -11.898 8.807 1.00 97.12 148 TYR A CA 1
ATOM 1169 C C . TYR A 1 148 ? -11.322 -12.693 8.273 1.00 97.12 148 TYR A C 1
ATOM 1171 O O . TYR A 1 148 ? -10.195 -12.502 8.720 1.00 97.12 148 TYR A O 1
ATOM 1179 N N . LYS A 1 149 ? -11.570 -13.526 7.268 1.00 97.69 149 LYS A N 1
ATOM 1180 C CA . LYS A 1 149 ? -10.517 -14.174 6.482 1.00 97.69 149 LYS A CA 1
ATOM 1181 C C . LYS A 1 149 ? -10.557 -13.713 5.033 1.00 97.69 149 LYS A C 1
ATOM 1183 O O . LYS A 1 149 ? -11.611 -13.312 4.535 1.00 97.69 149 LYS A O 1
ATOM 1188 N N . ILE A 1 150 ? -9.419 -13.815 4.356 1.00 98.44 150 ILE A N 1
ATOM 1189 C CA . ILE A 1 150 ? -9.318 -13.591 2.911 1.00 98.44 150 ILE A CA 1
ATOM 1190 C C . ILE A 1 150 ? -9.938 -14.799 2.195 1.00 98.44 150 ILE A C 1
ATOM 1192 O O . ILE A 1 150 ? -9.602 -15.948 2.495 1.00 98.44 150 ILE A O 1
ATOM 1196 N N . ALA A 1 151 ? -10.875 -14.541 1.285 1.00 98.31 151 ALA A N 1
ATOM 1197 C CA . ALA A 1 151 ? -11.514 -15.556 0.448 1.00 98.31 151 ALA A CA 1
ATOM 1198 C C . ALA A 1 151 ? -10.764 -15.731 -0.885 1.00 98.31 151 ALA A C 1
ATOM 1200 O O . ALA A 1 151 ? -9.819 -14.994 -1.162 1.00 98.31 151 ALA A O 1
ATOM 1201 N N . ALA A 1 152 ? -11.173 -16.697 -1.715 1.00 97.56 152 ALA A N 1
ATOM 1202 C CA . ALA A 1 152 ? -10.491 -17.019 -2.975 1.00 97.56 152 ALA A CA 1
ATOM 1203 C C . ALA A 1 152 ? -10.305 -15.786 -3.886 1.00 97.56 152 ALA A C 1
ATOM 1205 O O . ALA A 1 152 ? -9.175 -15.456 -4.242 1.00 97.56 152 ALA A O 1
ATOM 1206 N N . ASP A 1 153 ? -11.375 -15.029 -4.148 1.00 97.94 153 ASP A N 1
ATOM 1207 C CA . ASP A 1 153 ? -11.315 -13.815 -4.981 1.00 97.94 153 ASP A CA 1
ATOM 1208 C C . ASP A 1 153 ? -10.503 -12.689 -4.318 1.00 97.94 153 ASP A C 1
ATOM 1210 O O . ASP A 1 153 ? -9.980 -11.793 -4.984 1.00 97.94 153 ASP A O 1
ATOM 1214 N N . GLY A 1 154 ? -10.373 -12.725 -2.989 1.00 97.88 154 GLY A N 1
ATOM 1215 C CA . GLY A 1 154 ? -9.507 -11.826 -2.234 1.00 97.88 154 GLY A CA 1
ATOM 1216 C C . GLY A 1 154 ? -8.033 -12.113 -2.492 1.00 97.88 154 GLY A C 1
ATOM 1217 O O . GLY A 1 154 ? -7.277 -11.177 -2.749 1.00 97.88 154 GLY A O 1
ATOM 1218 N N . TRP A 1 155 ? -7.643 -13.391 -2.487 1.00 97.50 155 TRP A N 1
ATOM 1219 C CA . TRP A 1 155 ? -6.285 -13.827 -2.822 1.00 97.50 155 TRP A CA 1
ATOM 1220 C C . TRP A 1 155 ? -5.927 -13.492 -4.267 1.00 97.50 155 TRP A C 1
ATOM 1222 O O . TRP A 1 155 ? -4.908 -12.845 -4.497 1.00 97.50 155 TRP A O 1
ATOM 1232 N N . GLN A 1 156 ? -6.811 -13.804 -5.219 1.00 96.00 156 GLN A N 1
ATOM 1233 C CA . GLN A 1 156 ? -6.614 -13.421 -6.618 1.00 96.00 156 GLN A CA 1
ATOM 1234 C C . GLN A 1 156 ? -6.432 -11.904 -6.760 1.00 96.00 156 GLN A C 1
ATOM 1236 O O . GLN A 1 156 ? -5.507 -11.433 -7.422 1.00 96.00 156 GLN A O 1
ATOM 1241 N N . LYS A 1 157 ? -7.271 -11.112 -6.080 1.00 94.69 157 LYS A N 1
ATOM 1242 C CA . LYS A 1 157 ? -7.151 -9.655 -6.128 1.00 94.69 157 LYS A CA 1
ATOM 1243 C C . LYS A 1 157 ? -5.836 -9.158 -5.523 1.00 94.69 157 LYS A C 1
ATOM 1245 O O . LYS A 1 157 ? -5.279 -8.195 -6.041 1.00 94.69 157 LYS A O 1
ATOM 1250 N N . ILE A 1 158 ? -5.345 -9.768 -4.445 1.00 94.25 158 ILE A N 1
ATOM 1251 C CA . ILE A 1 158 ? -4.046 -9.431 -3.839 1.00 94.25 158 ILE A CA 1
ATOM 1252 C C . ILE A 1 158 ? -2.908 -9.672 -4.829 1.00 94.25 158 ILE A C 1
ATOM 1254 O O . ILE A 1 158 ? -2.064 -8.791 -5.002 1.00 94.25 158 ILE A O 1
ATOM 1258 N N . GLU A 1 159 ? -2.910 -10.815 -5.512 1.00 91.94 159 GLU A N 1
ATOM 1259 C CA . GLU A 1 159 ? -1.931 -11.112 -6.559 1.00 91.94 159 GLU A CA 1
ATOM 1260 C C . GLU A 1 159 ? -1.995 -10.078 -7.687 1.00 91.94 159 GLU A C 1
ATOM 1262 O O . GLU A 1 159 ? -0.962 -9.567 -8.117 1.00 91.94 159 GLU A O 1
ATOM 1267 N N . ASP A 1 160 ? -3.199 -9.685 -8.109 1.00 87.62 160 ASP A N 1
ATOM 1268 C CA . ASP A 1 160 ? -3.383 -8.638 -9.115 1.00 87.62 160 ASP A CA 1
ATOM 1269 C C . ASP A 1 160 ? -2.906 -7.259 -8.645 1.00 87.62 160 ASP A C 1
ATOM 1271 O O . ASP A 1 160 ? -2.328 -6.515 -9.429 1.00 87.62 160 ASP A O 1
ATOM 1275 N N . ILE A 1 161 ? -3.107 -6.904 -7.371 1.00 84.31 161 ILE A N 1
ATOM 1276 C CA . ILE A 1 161 ? -2.599 -5.643 -6.804 1.00 84.31 161 ILE A CA 1
ATOM 1277 C C . ILE A 1 161 ? -1.066 -5.631 -6.799 1.00 84.31 161 ILE A C 1
ATOM 1279 O O . ILE A 1 161 ? -0.453 -4.589 -7.026 1.00 84.31 161 ILE A O 1
ATOM 1283 N N . LYS A 1 162 ? -0.442 -6.781 -6.528 1.00 81.56 162 LYS A N 1
ATOM 1284 C CA . LYS A 1 162 ? 1.018 -6.924 -6.485 1.00 81.56 162 LYS A CA 1
ATOM 1285 C C . LYS A 1 162 ? 1.665 -7.005 -7.866 1.00 81.56 162 LYS A C 1
ATOM 1287 O O . LYS A 1 162 ? 2.881 -6.857 -7.968 1.00 81.56 162 LYS A O 1
ATOM 1292 N N . LYS A 1 163 ? 0.885 -7.196 -8.933 1.00 75.81 163 LYS A N 1
ATOM 1293 C CA . LYS A 1 163 ? 1.374 -7.083 -10.310 1.00 75.81 163 LYS A CA 1
ATOM 1294 C C . LYS A 1 163 ? 1.720 -5.619 -10.595 1.00 75.81 163 LYS A C 1
ATOM 1296 O O . LYS A 1 163 ? 0.848 -4.786 -10.825 1.00 75.81 163 LYS A O 1
ATOM 1301 N N . ILE A 1 164 ? 3.013 -5.314 -10.625 1.00 65.56 164 ILE A N 1
ATOM 1302 C CA . ILE A 1 164 ? 3.509 -3.973 -10.948 1.00 65.56 164 ILE A CA 1
ATOM 1303 C C . ILE A 1 164 ? 3.079 -3.606 -12.373 1.00 65.56 164 ILE A C 1
ATOM 1305 O O . ILE A 1 164 ? 3.277 -4.380 -13.311 1.00 65.56 164 ILE A O 1
ATOM 1309 N N . ASN A 1 165 ? 2.453 -2.436 -12.525 1.00 69.69 165 ASN A N 1
ATOM 1310 C CA . ASN A 1 165 ? 1.963 -1.910 -13.801 1.00 69.69 165 ASN A CA 1
ATOM 1311 C C . ASN A 1 165 ? 1.037 -2.876 -14.568 1.00 69.69 165 ASN A C 1
ATOM 1313 O O . ASN A 1 165 ? 1.153 -2.981 -15.784 1.00 69.69 165 ASN A O 1
ATOM 1317 N N . ALA A 1 166 ? 0.138 -3.593 -13.876 1.00 62.69 166 ALA A N 1
ATOM 1318 C CA . ALA A 1 166 ? -0.741 -4.616 -14.468 1.00 62.69 166 ALA A CA 1
ATOM 1319 C C . ALA A 1 166 ? -1.524 -4.159 -15.711 1.00 62.69 166 ALA A C 1
ATOM 1321 O O . ALA A 1 166 ? -1.648 -4.930 -16.659 1.00 62.69 166 ALA A O 1
ATOM 1322 N N . A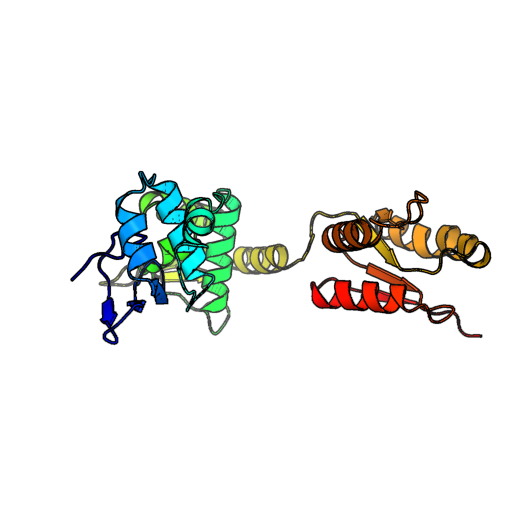SP A 1 167 ? -1.987 -2.909 -15.716 1.00 70.44 167 ASP A N 1
ATOM 1323 C CA . ASP A 1 167 ? -2.764 -2.328 -16.817 1.00 70.44 167 ASP A CA 1
ATOM 1324 C C . ASP A 1 167 ? -1.885 -1.684 -17.904 1.00 70.44 167 ASP A C 1
ATOM 1326 O O . ASP A 1 167 ? -2.387 -1.197 -18.919 1.00 70.44 167 ASP A O 1
ATOM 1330 N N . SER A 1 168 ? -0.564 -1.646 -17.702 1.00 81.31 168 SER A N 1
ATOM 1331 C CA . SER A 1 168 ? 0.347 -1.127 -18.712 1.00 81.31 168 SER A CA 1
ATOM 1332 C C . SER A 1 168 ? 0.485 -2.128 -19.845 1.00 81.31 168 SER A C 1
ATOM 1334 O O . SER A 1 168 ? 0.856 -3.282 -19.645 1.00 81.31 168 SER A O 1
ATOM 1336 N N . LEU A 1 169 ? 0.235 -1.656 -21.061 1.00 85.31 169 LEU A N 1
ATOM 1337 C CA . LEU A 1 169 ? 0.579 -2.396 -22.268 1.00 85.31 169 LEU A CA 1
ATOM 1338 C C . LEU A 1 169 ? 2.029 -2.146 -22.685 1.00 85.31 169 LEU A C 1
ATOM 1340 O O . LEU A 1 169 ? 2.478 -2.750 -23.644 1.00 85.31 169 LEU A O 1
ATOM 1344 N N . GLN A 1 170 ? 2.764 -1.253 -22.022 1.00 91.94 170 GLN A N 1
ATOM 1345 C CA . GLN A 1 170 ? 4.101 -0.867 -22.456 1.00 91.94 170 GLN A CA 1
ATOM 1346 C C . GLN A 1 170 ? 5.152 -1.898 -22.033 1.00 91.94 170 GLN A C 1
ATOM 1348 O O . GLN A 1 170 ? 5.222 -2.269 -20.863 1.00 91.94 170 GLN A O 1
ATOM 1353 N N . ALA A 1 171 ? 6.017 -2.289 -22.963 1.00 93.25 171 ALA A N 1
ATOM 1354 C CA . ALA A 1 171 ? 7.250 -3.017 -22.691 1.00 93.25 171 ALA A CA 1
ATOM 1355 C C . ALA A 1 171 ? 8.440 -2.096 -22.966 1.00 93.25 171 ALA A C 1
ATOM 1357 O O . ALA A 1 171 ? 8.596 -1.613 -24.090 1.00 93.25 171 ALA A O 1
ATOM 1358 N N . PHE A 1 172 ? 9.265 -1.832 -21.954 1.00 94.69 172 PHE A N 1
ATOM 1359 C CA . PHE A 1 172 ? 10.462 -1.013 -22.140 1.00 94.69 172 PHE A CA 1
ATOM 1360 C C . PHE A 1 172 ? 11.540 -1.834 -22.841 1.00 94.69 172 PHE A C 1
ATOM 1362 O O . PHE A 1 172 ? 11.853 -2.928 -22.378 1.00 94.69 172 PHE A O 1
ATOM 1369 N N . VAL A 1 173 ? 12.127 -1.312 -23.913 1.00 94.62 173 VAL A N 1
ATOM 1370 C CA . VAL A 1 173 ? 13.223 -1.968 -24.630 1.00 94.62 173 VAL A CA 1
ATOM 1371 C C . VAL A 1 173 ? 14.517 -1.204 -24.376 1.00 94.62 173 VAL A C 1
ATOM 1373 O O . VAL A 1 173 ? 14.713 -0.104 -24.892 1.00 94.62 173 VAL A O 1
ATOM 1376 N N . ALA A 1 174 ? 15.385 -1.815 -23.576 1.00 92.75 174 ALA A N 1
ATOM 1377 C CA . ALA A 1 174 ? 16.731 -1.366 -23.260 1.00 92.75 174 ALA A CA 1
ATOM 1378 C C . ALA A 1 174 ? 17.710 -2.035 -24.233 1.00 92.75 174 ALA A C 1
ATOM 1380 O O . ALA A 1 174 ? 18.012 -3.219 -24.101 1.00 92.75 174 ALA A O 1
ATOM 1381 N N . MET A 1 175 ? 18.181 -1.318 -25.249 1.00 90.25 175 MET A N 1
ATOM 1382 C CA . MET A 1 175 ? 19.095 -1.887 -26.244 1.00 90.25 175 MET A CA 1
ATOM 1383 C C . MET A 1 175 ? 19.996 -0.826 -26.859 1.00 90.25 175 MET A C 1
ATOM 1385 O O . MET A 1 175 ? 19.740 0.372 -26.746 1.00 90.25 175 MET A O 1
ATOM 1389 N N . TRP A 1 176 ? 21.053 -1.266 -27.538 1.00 86.94 176 TRP A N 1
ATOM 1390 C CA . TRP A 1 176 ? 21.959 -0.353 -28.223 1.00 86.94 176 TRP A CA 1
ATOM 1391 C C . TRP A 1 176 ? 21.291 0.302 -29.448 1.00 86.94 176 TRP A C 1
ATOM 1393 O O . TRP A 1 176 ? 20.766 -0.387 -30.316 1.00 86.94 176 TRP A O 1
ATOM 1403 N N . PHE A 1 177 ? 21.358 1.635 -29.530 1.00 79.75 177 PHE A N 1
ATOM 1404 C CA . PHE A 1 177 ? 20.774 2.471 -30.596 1.00 79.75 177 PHE A CA 1
ATOM 1405 C C . PHE A 1 177 ? 21.563 2.507 -31.914 1.00 79.75 177 PHE A C 1
ATOM 1407 O O . PHE A 1 177 ? 21.362 3.383 -32.750 1.00 79.75 177 PHE A O 1
ATOM 1414 N N . ASP A 1 178 ? 22.522 1.606 -32.100 1.00 83.31 178 ASP A N 1
ATOM 1415 C CA . ASP A 1 178 ? 23.290 1.578 -33.340 1.00 83.31 178 ASP A CA 1
ATOM 1416 C C . ASP A 1 178 ? 22.417 1.119 -34.509 1.00 83.31 178 ASP A C 1
ATOM 1418 O O . ASP A 1 178 ? 21.576 0.233 -34.357 1.00 83.31 178 ASP A O 1
ATOM 1422 N N . ALA A 1 179 ? 22.638 1.697 -35.690 1.00 83.19 179 ALA A N 1
ATOM 1423 C CA . ALA A 1 179 ? 21.886 1.353 -36.894 1.00 83.19 179 ALA A CA 1
ATOM 1424 C C . ALA A 1 179 ? 21.958 -0.152 -37.219 1.00 83.19 179 ALA A C 1
ATOM 1426 O O . ALA A 1 179 ? 21.014 -0.705 -37.779 1.00 83.19 179 ALA A O 1
ATOM 1427 N N . THR A 1 180 ? 23.041 -0.830 -36.824 1.00 85.62 180 THR A N 1
ATOM 1428 C CA . THR A 1 180 ? 23.196 -2.289 -36.966 1.00 85.62 180 THR A CA 1
ATOM 1429 C C . THR A 1 180 ? 22.178 -3.095 -36.157 1.00 85.62 180 THR A C 1
ATOM 1431 O O . THR A 1 180 ? 21.874 -4.227 -36.522 1.00 85.62 180 THR A O 1
ATOM 1434 N N . MET A 1 181 ? 21.614 -2.513 -35.098 1.00 85.38 181 MET A N 1
ATOM 1435 C CA . MET A 1 181 ? 20.635 -3.152 -34.220 1.00 85.38 181 MET A CA 1
ATOM 1436 C C . MET A 1 181 ? 19.186 -2.829 -34.600 1.00 85.38 181 MET A C 1
ATOM 1438 O O . MET A 1 181 ? 18.258 -3.396 -34.021 1.00 85.38 181 MET A O 1
ATOM 1442 N N . GLN A 1 182 ? 18.973 -1.936 -35.572 1.00 86.50 182 GLN A N 1
ATOM 1443 C CA . GLN A 1 182 ? 17.634 -1.498 -35.960 1.00 86.50 182 GLN A CA 1
ATOM 1444 C C . GLN A 1 182 ? 16.802 -2.647 -36.538 1.00 86.50 182 GLN A C 1
ATOM 1446 O O . GLN A 1 182 ? 15.659 -2.830 -36.136 1.00 86.50 182 GLN A O 1
ATOM 1451 N N . ASP A 1 183 ? 17.400 -3.463 -37.407 1.00 89.19 183 ASP A N 1
ATOM 1452 C CA . ASP A 1 183 ? 16.723 -4.611 -38.018 1.00 89.19 183 ASP A CA 1
ATOM 1453 C C . ASP A 1 183 ? 16.291 -5.645 -36.966 1.00 89.19 183 ASP A C 1
ATOM 1455 O O . ASP A 1 183 ? 15.164 -6.134 -36.985 1.00 89.19 183 ASP A O 1
ATOM 1459 N N . ILE A 1 184 ? 17.149 -5.909 -35.976 1.00 90.00 184 ILE A N 1
ATOM 1460 C CA . ILE A 1 184 ? 16.857 -6.820 -34.858 1.00 90.00 184 ILE A CA 1
ATOM 1461 C C . ILE A 1 184 ? 15.721 -6.270 -33.992 1.00 90.00 184 ILE A C 1
ATOM 1463 O O . ILE A 1 184 ? 14.831 -7.016 -33.575 1.00 90.00 184 ILE A O 1
ATOM 1467 N N . TYR A 1 185 ? 15.731 -4.962 -33.725 1.00 90.81 185 TYR A N 1
ATOM 1468 C CA . TYR A 1 185 ? 14.637 -4.322 -33.008 1.00 90.81 185 TYR A CA 1
ATOM 1469 C C . TYR A 1 185 ? 13.319 -4.472 -33.763 1.00 90.81 185 TYR A C 1
ATOM 1471 O O . TYR A 1 185 ? 12.358 -4.975 -33.187 1.00 90.81 185 TYR A O 1
ATOM 1479 N N . ASP A 1 186 ? 13.280 -4.060 -35.029 1.00 88.44 186 ASP A N 1
ATOM 1480 C CA . ASP A 1 186 ? 12.043 -3.983 -35.802 1.00 88.44 186 ASP A CA 1
ATOM 1481 C C . ASP A 1 186 ? 11.470 -5.372 -36.094 1.00 88.44 186 ASP A C 1
ATOM 1483 O O . ASP A 1 186 ? 10.273 -5.572 -35.933 1.00 88.44 186 ASP A O 1
ATOM 1487 N N . THR A 1 187 ? 12.307 -6.340 -36.475 1.00 89.25 187 THR A N 1
ATOM 1488 C CA . THR A 1 187 ? 11.839 -7.644 -36.978 1.00 89.25 187 THR A CA 1
ATOM 1489 C C . THR A 1 187 ? 11.715 -8.727 -35.911 1.00 89.25 187 THR A C 1
ATOM 1491 O O . THR A 1 187 ? 10.945 -9.669 -36.096 1.00 89.25 187 THR A O 1
ATOM 1494 N N . ALA A 1 188 ? 12.452 -8.620 -34.800 1.00 90.69 188 ALA A N 1
ATOM 1495 C CA . ALA A 1 188 ? 12.449 -9.637 -33.751 1.00 90.69 188 ALA A CA 1
ATOM 1496 C C . ALA A 1 188 ? 11.867 -9.102 -32.442 1.00 90.69 188 ALA A C 1
ATOM 1498 O O . ALA A 1 188 ? 10.831 -9.586 -31.988 1.00 90.69 188 ALA A O 1
ATOM 1499 N N . ILE A 1 189 ? 12.507 -8.101 -31.829 1.00 91.75 189 ILE A N 1
ATOM 1500 C CA . ILE A 1 189 ? 12.138 -7.651 -30.476 1.00 91.75 189 ILE A CA 1
ATOM 1501 C C . ILE A 1 189 ? 10.753 -6.991 -30.476 1.00 91.75 189 ILE A C 1
ATOM 1503 O O . ILE A 1 189 ? 9.888 -7.349 -29.676 1.00 91.75 189 ILE A O 1
ATOM 1507 N N . SER A 1 190 ? 10.532 -6.037 -31.380 1.00 91.00 190 SER A N 1
ATOM 1508 C CA . SER A 1 190 ? 9.278 -5.295 -31.515 1.00 91.00 190 SER A CA 1
ATOM 1509 C C . SER A 1 190 ? 8.120 -6.225 -31.884 1.00 91.00 190 SER A C 1
ATOM 1511 O O . SER A 1 190 ? 7.101 -6.238 -31.191 1.00 91.00 190 SER A O 1
ATOM 1513 N N . GLU A 1 191 ? 8.303 -7.074 -32.900 1.00 89.50 191 GLU A N 1
ATOM 1514 C CA . GLU A 1 191 ? 7.293 -8.047 -33.334 1.00 89.50 191 GLU A CA 1
ATOM 1515 C C . GLU A 1 191 ? 6.947 -9.063 -32.237 1.00 89.50 191 GLU A C 1
ATOM 1517 O O . GLU A 1 191 ? 5.769 -9.339 -32.012 1.00 89.50 191 GLU A O 1
ATOM 1522 N N . ALA A 1 192 ? 7.929 -9.578 -31.487 1.00 87.00 192 ALA A N 1
ATOM 1523 C CA . ALA A 1 192 ? 7.665 -10.498 -30.378 1.00 87.00 192 ALA A CA 1
ATOM 1524 C C . ALA A 1 192 ? 6.830 -9.839 -29.266 1.00 87.00 192 ALA A C 1
ATOM 1526 O O . ALA A 1 192 ? 5.910 -10.456 -28.723 1.00 87.00 192 ALA A O 1
ATOM 1527 N N . ILE A 1 193 ? 7.115 -8.571 -28.947 1.00 88.19 193 ILE A N 1
ATOM 1528 C CA . ILE A 1 193 ? 6.356 -7.795 -27.957 1.00 88.19 193 ILE A CA 1
ATOM 1529 C C . ILE A 1 193 ? 4.921 -7.545 -28.448 1.00 88.19 193 ILE A C 1
ATOM 1531 O O . ILE A 1 193 ? 3.972 -7.726 -27.679 1.00 88.19 193 ILE A O 1
ATOM 1535 N N . LEU A 1 194 ? 4.750 -7.168 -29.720 1.00 83.69 194 LEU A N 1
ATOM 1536 C CA . LEU A 1 194 ? 3.440 -6.946 -30.339 1.00 83.69 194 LEU A CA 1
ATOM 1537 C C . LEU A 1 194 ? 2.610 -8.234 -30.392 1.00 83.69 194 LEU A C 1
ATOM 1539 O O . LEU A 1 194 ? 1.437 -8.223 -30.013 1.00 83.69 194 LEU A O 1
ATOM 1543 N N . ALA A 1 195 ? 3.220 -9.355 -30.783 1.00 78.88 195 ALA A N 1
ATOM 1544 C CA . ALA A 1 195 ? 2.579 -10.668 -30.818 1.00 78.88 195 ALA A CA 1
ATOM 1545 C C . ALA A 1 195 ? 2.121 -11.136 -29.426 1.00 78.88 195 ALA A C 1
ATOM 1547 O O . ALA A 1 195 ? 1.101 -11.815 -29.303 1.00 78.88 195 ALA A O 1
ATOM 1548 N N . ALA A 1 196 ? 2.831 -10.732 -28.369 1.00 78.25 196 ALA A N 1
ATOM 1549 C CA . ALA A 1 196 ? 2.441 -10.976 -26.983 1.00 78.25 196 ALA A CA 1
ATOM 1550 C C . ALA A 1 196 ? 1.320 -10.040 -26.472 1.00 78.25 196 ALA A C 1
ATOM 1552 O O . ALA A 1 196 ? 0.880 -10.189 -25.332 1.00 78.25 196 ALA A O 1
ATOM 1553 N N . GLY A 1 197 ? 0.845 -9.091 -27.289 1.00 79.31 197 GLY A N 1
ATOM 1554 C CA . GLY A 1 197 ? -0.235 -8.157 -26.950 1.00 79.31 197 GLY A CA 1
ATOM 1555 C C . GLY A 1 197 ? 0.221 -6.867 -26.258 1.00 79.31 197 GLY A C 1
ATOM 1556 O O . GLY A 1 197 ? -0.610 -6.148 -25.699 1.00 79.31 197 GLY A O 1
ATOM 1557 N N . TYR A 1 198 ? 1.518 -6.561 -26.289 1.00 88.38 198 TYR A N 1
ATOM 1558 C CA . TYR A 1 198 ? 2.112 -5.380 -25.659 1.00 88.38 198 TYR A CA 1
ATOM 1559 C C . TYR A 1 198 ? 2.614 -4.376 -26.705 1.00 88.38 198 TYR A C 1
ATOM 1561 O O . TYR A 1 198 ? 2.636 -4.641 -27.901 1.00 88.38 198 TYR A O 1
ATOM 1569 N N . LYS A 1 199 ? 3.001 -3.183 -26.257 1.00 87.62 199 LYS A N 1
ATOM 1570 C CA . LYS A 1 199 ? 3.512 -2.082 -27.074 1.00 87.62 199 LYS A CA 1
ATOM 1571 C C . LYS A 1 199 ? 4.988 -1.859 -26.747 1.00 87.62 199 LYS A C 1
ATOM 1573 O O . LYS A 1 199 ? 5.283 -1.450 -25.619 1.00 87.62 199 LYS A O 1
ATOM 1578 N N . PRO A 1 200 ? 5.909 -2.106 -27.689 1.00 92.25 200 PRO A N 1
ATOM 1579 C CA . PRO A 1 200 ? 7.322 -1.855 -27.463 1.00 92.25 200 PRO A CA 1
ATOM 1580 C C . PRO A 1 200 ? 7.568 -0.350 -27.342 1.00 92.25 200 PRO A C 1
ATOM 1582 O O . PRO A 1 200 ? 7.039 0.448 -28.115 1.00 92.25 200 PRO A O 1
ATOM 1585 N N . HIS A 1 201 ? 8.377 0.041 -26.364 1.00 90.81 201 HIS A N 1
ATOM 1586 C CA . HIS A 1 201 ? 8.808 1.416 -26.173 1.00 90.81 201 HIS A CA 1
ATOM 1587 C C . HIS A 1 201 ? 10.322 1.462 -25.991 1.00 90.81 201 HIS A C 1
ATOM 1589 O O . HIS A 1 201 ? 10.854 0.981 -24.993 1.00 90.81 201 HIS A O 1
ATOM 1595 N N . ARG A 1 202 ? 10.999 2.062 -26.969 1.00 88.06 202 ARG A N 1
ATOM 1596 C CA . ARG A 1 202 ? 12.435 2.345 -26.964 1.00 88.06 202 ARG A CA 1
ATOM 1597 C C . ARG A 1 202 ? 12.600 3.866 -26.913 1.00 88.06 202 ARG A C 1
ATOM 1599 O O . ARG A 1 202 ? 11.944 4.559 -27.687 1.00 88.06 202 ARG A O 1
ATOM 1606 N N . VAL A 1 203 ? 13.453 4.393 -26.032 1.00 74.56 203 VAL A N 1
ATOM 1607 C CA . VAL A 1 203 ? 13.573 5.848 -25.731 1.00 74.56 203 VAL A CA 1
ATOM 1608 C C . VAL A 1 203 ? 14.275 6.650 -26.843 1.00 74.56 203 VAL A C 1
ATOM 1610 O O . VAL A 1 203 ? 14.632 7.810 -26.687 1.00 74.56 203 VAL A O 1
ATOM 1613 N N . ASP A 1 204 ? 14.432 6.065 -28.021 1.00 63.59 204 ASP A N 1
ATOM 1614 C CA . ASP A 1 204 ? 15.293 6.566 -29.091 1.00 63.59 204 ASP A CA 1
ATOM 1615 C C . ASP A 1 204 ? 14.666 7.712 -29.917 1.00 63.59 204 ASP A C 1
ATOM 1617 O O . ASP A 1 204 ? 14.806 7.796 -31.134 1.00 63.59 204 ASP A O 1
ATOM 1621 N N . GLN A 1 205 ? 13.909 8.602 -29.270 1.00 51.62 205 GLN A N 1
ATOM 1622 C CA . GLN A 1 205 ? 13.186 9.697 -29.917 1.00 51.62 205 GLN A CA 1
ATOM 1623 C C . GLN A 1 205 ? 13.413 11.041 -29.210 1.00 51.62 205 GLN A C 1
ATOM 1625 O O . GLN A 1 205 ? 12.459 11.636 -28.713 1.00 51.62 205 GLN A O 1
ATOM 1630 N N . ARG A 1 206 ? 14.665 11.535 -29.209 1.00 41.81 206 ARG A N 1
ATOM 1631 C CA . ARG A 1 206 ? 15.084 12.947 -29.443 1.00 41.81 206 ARG A CA 1
ATOM 1632 C C . ARG A 1 206 ? 16.474 13.231 -28.857 1.00 41.81 206 ARG A C 1
ATOM 1634 O O . ARG A 1 206 ? 16.729 13.001 -27.681 1.00 41.81 206 ARG A O 1
ATOM 1641 N N . GLU A 1 207 ? 17.342 13.839 -29.663 1.00 41.25 207 GLU A N 1
ATOM 1642 C CA . GLU A 1 207 ? 18.588 14.458 -29.202 1.00 41.25 207 GLU A CA 1
ATOM 1643 C C . GLU A 1 207 ? 18.275 15.592 -28.211 1.00 41.25 207 GLU A C 1
ATOM 1645 O O . GLU A 1 207 ? 17.861 16.646 -28.666 1.00 41.25 207 GLU A O 1
ATOM 1650 N N . HIS A 1 208 ? 18.487 15.438 -26.895 1.00 40.91 208 HIS A N 1
ATOM 1651 C CA . HIS A 1 208 ? 18.817 16.564 -25.999 1.00 40.91 208 HIS A CA 1
ATOM 1652 C C . HIS A 1 208 ? 19.543 16.109 -24.719 1.00 40.91 208 HIS A C 1
ATOM 1654 O O . HIS A 1 208 ? 19.037 15.367 -23.881 1.00 40.91 208 HIS A O 1
ATOM 1660 N N . ASN A 1 209 ? 20.743 16.658 -24.559 1.00 45.22 209 ASN A N 1
ATOM 1661 C CA . ASN A 1 209 ? 21.874 16.141 -23.791 1.00 45.22 209 ASN A CA 1
ATOM 1662 C C . ASN A 1 209 ? 21.797 16.188 -22.250 1.00 45.22 209 ASN A C 1
ATOM 1664 O O . ASN A 1 209 ? 22.843 16.077 -21.633 1.00 45.22 209 ASN A O 1
ATOM 1668 N N . ASN A 1 210 ? 20.639 16.384 -21.600 1.00 42.94 210 ASN A N 1
ATOM 1669 C CA . ASN A 1 210 ? 20.619 16.548 -20.128 1.00 42.94 210 ASN A CA 1
ATOM 1670 C C . ASN A 1 210 ? 19.351 16.053 -19.388 1.00 42.94 210 ASN A C 1
ATOM 1672 O O . ASN A 1 210 ? 19.232 16.308 -18.193 1.00 42.94 210 ASN A O 1
ATOM 1676 N N . LYS A 1 211 ? 18.382 15.397 -20.052 1.00 52.00 211 LYS A N 1
ATOM 1677 C CA . LYS A 1 211 ? 17.110 14.956 -19.415 1.00 52.00 211 LYS A CA 1
ATOM 1678 C C . LYS A 1 211 ? 16.645 13.537 -19.780 1.00 52.00 211 LYS A C 1
ATOM 1680 O O . LYS A 1 211 ? 15.541 13.148 -19.413 1.00 52.00 211 LYS A O 1
ATOM 1685 N N . ILE A 1 212 ? 17.472 12.782 -20.501 1.00 63.50 212 ILE A N 1
ATOM 1686 C CA . ILE A 1 212 ? 17.107 11.456 -21.020 1.00 63.50 212 ILE A CA 1
ATOM 1687 C C . ILE A 1 212 ? 16.956 10.448 -19.868 1.00 63.50 212 ILE A C 1
ATOM 1689 O O . ILE A 1 212 ? 16.042 9.632 -19.891 1.00 63.50 212 ILE A O 1
ATOM 1693 N N . ASP A 1 213 ? 17.765 10.563 -18.814 1.00 69.00 213 ASP A N 1
ATOM 1694 C CA . ASP A 1 213 ? 17.758 9.619 -17.688 1.00 69.00 213 ASP A CA 1
ATOM 1695 C C . ASP A 1 213 ? 16.431 9.629 -16.910 1.00 69.00 213 ASP A C 1
ATOM 1697 O O . ASP A 1 213 ? 15.892 8.571 -16.580 1.00 69.00 213 ASP A O 1
ATOM 1701 N N . ASP A 1 214 ? 15.860 10.814 -16.665 1.00 73.88 214 ASP A N 1
ATOM 1702 C CA . ASP A 1 214 ? 14.558 10.955 -16.000 1.00 73.88 214 ASP A CA 1
ATOM 1703 C C . ASP A 1 214 ? 13.431 10.351 -16.847 1.00 73.88 214 ASP A C 1
ATOM 1705 O O . ASP A 1 214 ? 12.498 9.745 -16.313 1.00 73.88 214 ASP A O 1
ATOM 1709 N N . GLU A 1 215 ? 13.518 10.499 -18.172 1.00 79.56 215 GLU A N 1
ATOM 1710 C CA . GLU A 1 215 ? 12.567 9.909 -19.107 1.00 79.56 215 GLU A CA 1
ATOM 1711 C C . GLU A 1 215 ? 12.709 8.386 -19.153 1.00 79.56 215 GLU A C 1
ATOM 1713 O O . GLU A 1 215 ? 11.708 7.694 -18.991 1.00 79.56 215 GLU A O 1
ATOM 1718 N N . ILE A 1 216 ? 13.928 7.852 -19.254 1.00 86.62 216 ILE A N 1
ATOM 1719 C CA . ILE A 1 216 ? 14.211 6.413 -19.156 1.00 86.62 216 ILE A CA 1
ATOM 1720 C C . ILE A 1 216 ? 13.615 5.846 -17.864 1.00 86.62 216 ILE A C 1
ATOM 1722 O O . ILE A 1 216 ? 12.827 4.900 -17.903 1.00 86.62 216 ILE A O 1
ATOM 1726 N N . ILE A 1 217 ? 13.909 6.463 -16.716 1.00 86.88 217 ILE A N 1
ATOM 1727 C CA . ILE A 1 217 ? 13.379 6.048 -15.413 1.00 86.88 217 ILE A CA 1
ATOM 1728 C C . ILE A 1 217 ? 11.848 6.094 -15.404 1.00 86.88 217 ILE A C 1
ATOM 1730 O O . ILE A 1 217 ? 11.199 5.148 -14.948 1.00 86.88 217 ILE A O 1
ATOM 1734 N N . ALA A 1 218 ? 11.248 7.176 -15.904 1.00 84.06 218 ALA A N 1
ATOM 1735 C CA . ALA A 1 218 ? 9.799 7.320 -15.964 1.00 84.06 218 ALA A CA 1
ATOM 1736 C C . ALA A 1 218 ? 9.153 6.256 -16.863 1.00 84.06 218 ALA A C 1
ATOM 1738 O O . ALA A 1 218 ? 8.103 5.715 -16.509 1.00 84.06 218 ALA A O 1
ATOM 1739 N N . GLN A 1 219 ? 9.774 5.931 -17.995 1.00 89.75 219 GLN A N 1
ATOM 1740 C CA . GLN A 1 219 ? 9.278 4.938 -18.939 1.00 89.75 219 GLN A CA 1
ATOM 1741 C C . GLN A 1 219 ? 9.437 3.517 -18.400 1.00 89.75 219 GLN A C 1
ATOM 1743 O O . GLN A 1 219 ? 8.484 2.740 -18.477 1.00 89.75 219 GLN A O 1
ATOM 1748 N N . ILE A 1 220 ? 10.557 3.185 -17.751 1.00 90.88 220 ILE A N 1
ATOM 1749 C CA . ILE A 1 220 ? 10.713 1.906 -17.044 1.00 90.88 220 ILE A CA 1
ATOM 1750 C C . ILE A 1 220 ? 9.627 1.785 -15.969 1.00 90.88 220 ILE A C 1
ATOM 1752 O O . ILE A 1 220 ? 8.889 0.804 -15.949 1.00 90.88 220 ILE A O 1
ATOM 1756 N N . ARG A 1 221 ? 9.430 2.822 -15.143 1.00 86.25 221 ARG A N 1
ATOM 1757 C CA . ARG A 1 221 ? 8.390 2.841 -14.098 1.00 86.25 221 ARG A CA 1
ATOM 1758 C C . ARG A 1 221 ? 6.969 2.692 -14.623 1.00 86.25 221 ARG A C 1
ATOM 1760 O O . ARG A 1 221 ? 6.117 2.278 -13.848 1.00 86.25 221 ARG A O 1
ATOM 1767 N N . ARG A 1 222 ? 6.693 3.052 -15.877 1.00 86.12 222 ARG A N 1
ATOM 1768 C CA . ARG A 1 222 ? 5.379 2.890 -16.523 1.00 86.12 222 ARG A CA 1
ATOM 1769 C C . ARG A 1 222 ? 5.220 1.548 -17.225 1.00 86.12 222 ARG A C 1
ATOM 1771 O O . ARG A 1 222 ? 4.103 1.204 -17.599 1.00 86.12 222 ARG A O 1
ATOM 1778 N N . SER A 1 223 ? 6.302 0.809 -17.435 1.00 91.44 223 SER A N 1
ATOM 1779 C CA . SER A 1 223 ? 6.290 -0.403 -18.251 1.00 91.44 223 SER A CA 1
ATOM 1780 C C . SER A 1 223 ? 5.857 -1.621 -17.453 1.00 91.44 223 SER A C 1
ATOM 1782 O O . SER A 1 223 ? 6.135 -1.737 -16.262 1.00 91.44 223 SER A O 1
ATOM 1784 N N . ARG A 1 224 ? 5.173 -2.546 -18.118 1.00 88.12 224 ARG A N 1
ATOM 1785 C CA . ARG A 1 224 ? 4.767 -3.836 -17.560 1.00 88.12 224 ARG A CA 1
ATOM 1786 C C . ARG A 1 224 ? 5.963 -4.737 -17.277 1.00 88.12 224 ARG A C 1
ATOM 1788 O O . ARG A 1 224 ? 5.986 -5.435 -16.268 1.00 88.12 224 ARG A O 1
ATOM 1795 N N . PHE A 1 225 ? 6.925 -4.724 -18.189 1.00 92.88 225 PHE A N 1
ATOM 1796 C CA . PHE A 1 225 ? 8.178 -5.460 -18.121 1.00 92.88 225 PHE A CA 1
ATOM 1797 C C . PHE A 1 225 ? 9.244 -4.737 -18.945 1.00 92.88 225 PHE A C 1
ATOM 1799 O O . PHE A 1 225 ? 8.945 -3.804 -19.700 1.00 92.88 225 PHE A O 1
ATOM 1806 N N . VAL A 1 226 ? 10.487 -5.175 -18.783 1.00 95.00 226 VAL A N 1
ATOM 1807 C CA . VAL A 1 226 ? 11.645 -4.687 -19.531 1.00 95.00 226 VAL A CA 1
ATOM 1808 C C . VAL A 1 226 ? 12.190 -5.819 -20.405 1.00 95.00 226 VAL A C 1
ATOM 1810 O O . VAL A 1 226 ? 12.240 -6.971 -19.980 1.00 95.00 226 VAL A O 1
ATOM 1813 N N . VAL A 1 227 ? 12.612 -5.498 -21.620 1.00 95.50 227 VAL A N 1
ATOM 1814 C CA . VAL A 1 227 ? 13.435 -6.354 -22.478 1.00 95.50 227 VAL A CA 1
ATOM 1815 C C . VAL A 1 227 ? 14.786 -5.672 -22.614 1.00 95.50 227 VAL A C 1
ATOM 1817 O O . VAL A 1 227 ? 14.839 -4.517 -23.028 1.00 95.50 227 VAL A O 1
ATOM 1820 N N . ALA A 1 228 ? 15.859 -6.352 -22.226 1.00 94.31 228 ALA A N 1
ATOM 1821 C CA . ALA A 1 228 ? 17.209 -5.810 -22.235 1.00 94.31 228 ALA A CA 1
ATOM 1822 C C . ALA A 1 228 ? 18.121 -6.631 -23.151 1.00 94.31 228 ALA A C 1
ATOM 1824 O O . ALA A 1 228 ? 18.375 -7.802 -22.871 1.00 94.31 228 ALA A O 1
ATOM 1825 N N . ASP A 1 229 ? 18.628 -6.006 -24.214 1.00 92.62 229 ASP A N 1
ATOM 1826 C CA . ASP A 1 229 ? 19.639 -6.585 -25.099 1.00 92.62 229 ASP A CA 1
ATOM 1827 C C . ASP A 1 229 ? 21.038 -6.095 -24.707 1.00 92.62 229 ASP A C 1
ATOM 1829 O O . ASP A 1 229 ? 21.363 -4.909 -24.780 1.00 92.62 229 ASP A O 1
ATOM 1833 N N . PHE A 1 230 ? 21.894 -7.031 -24.304 1.00 89.38 230 PHE A N 1
ATOM 1834 C CA . PHE A 1 230 ? 23.254 -6.736 -23.853 1.00 89.38 230 PHE A CA 1
ATOM 1835 C C . PHE A 1 230 ? 24.304 -6.782 -24.969 1.00 89.38 230 PHE A C 1
ATOM 1837 O O . PHE A 1 230 ? 25.510 -6.786 -24.681 1.00 89.38 230 PHE A O 1
ATOM 1844 N N . THR A 1 231 ? 23.890 -6.815 -26.237 1.00 86.56 231 THR A N 1
ATOM 1845 C CA . THR A 1 231 ? 24.817 -6.846 -27.368 1.00 86.56 231 THR A CA 1
ATOM 1846 C C . THR A 1 231 ? 25.696 -5.588 -27.354 1.00 86.56 231 THR A C 1
ATOM 1848 O O . THR A 1 231 ? 25.235 -4.454 -27.228 1.00 86.56 231 THR A O 1
ATOM 1851 N N . GLY A 1 232 ? 27.019 -5.777 -27.409 1.00 81.94 232 GLY A N 1
ATOM 1852 C CA . GLY A 1 232 ? 27.985 -4.673 -27.337 1.00 81.94 232 GLY A CA 1
ATOM 1853 C C . GLY A 1 232 ? 28.290 -4.137 -25.926 1.00 81.94 232 GLY A C 1
ATOM 1854 O O . GLY A 1 232 ? 29.000 -3.139 -25.822 1.00 81.94 232 GLY A O 1
ATOM 1855 N N . HIS A 1 233 ? 27.815 -4.795 -24.857 1.00 83.00 233 HIS A N 1
ATOM 1856 C CA . HIS A 1 233 ? 28.176 -4.525 -23.452 1.00 83.00 233 HIS A CA 1
ATOM 1857 C C . HIS A 1 233 ? 28.015 -3.057 -23.012 1.00 83.00 233 HIS A C 1
ATOM 1859 O O . HIS A 1 233 ? 28.940 -2.423 -22.499 1.00 83.00 233 HIS A O 1
ATOM 1865 N N . ARG A 1 234 ? 26.820 -2.492 -23.199 1.00 82.44 234 ARG A N 1
ATOM 1866 C CA . ARG A 1 234 ? 26.533 -1.084 -22.886 1.00 82.44 234 ARG A CA 1
ATOM 1867 C C . ARG A 1 234 ? 26.156 -0.884 -21.419 1.00 82.44 234 ARG A C 1
ATOM 1869 O O . ARG A 1 234 ? 25.162 -1.427 -20.953 1.00 82.44 234 ARG A O 1
ATOM 1876 N N . GLY A 1 235 ? 26.910 -0.035 -20.713 1.00 83.44 235 GLY A N 1
ATOM 1877 C CA . GLY A 1 235 ? 26.673 0.279 -19.296 1.00 83.44 235 GLY A CA 1
ATOM 1878 C C . GLY A 1 235 ? 25.253 0.777 -18.991 1.00 83.44 235 GLY A C 1
ATOM 1879 O O . GLY A 1 235 ? 24.677 0.365 -17.988 1.00 83.44 235 GLY A O 1
ATOM 1880 N N . GLY A 1 236 ? 24.668 1.587 -19.883 1.00 86.38 236 GLY A N 1
ATOM 1881 C CA . GLY A 1 236 ? 23.291 2.080 -19.746 1.00 86.38 236 GLY A CA 1
ATOM 1882 C C . GLY A 1 236 ? 22.255 0.955 -19.697 1.00 86.38 236 GLY A C 1
ATOM 1883 O O . GLY A 1 236 ? 21.434 0.924 -18.788 1.00 86.38 236 GLY A O 1
ATOM 1884 N N . VAL A 1 237 ? 22.373 -0.049 -20.571 1.00 89.44 237 VAL A N 1
ATOM 1885 C CA . VAL A 1 237 ? 21.441 -1.189 -20.602 1.00 89.44 237 VAL A CA 1
ATOM 1886 C C . VAL A 1 237 ? 21.510 -2.007 -19.308 1.00 89.44 237 VAL A C 1
ATOM 1888 O O . VAL A 1 237 ? 20.482 -2.424 -18.779 1.00 89.44 237 VAL A O 1
ATOM 1891 N N . TYR A 1 238 ? 22.707 -2.204 -18.742 1.00 90.75 238 TYR A N 1
ATOM 1892 C CA . TYR A 1 238 ? 22.852 -2.865 -17.437 1.00 90.75 238 TYR A CA 1
ATOM 1893 C C . TYR A 1 238 ? 22.186 -2.074 -16.309 1.00 90.75 238 TYR A C 1
ATOM 1895 O O . TYR A 1 238 ? 21.547 -2.675 -15.442 1.00 90.75 238 TYR A O 1
ATOM 1903 N N . PHE A 1 239 ? 22.305 -0.744 -16.326 1.00 91.31 239 PHE A N 1
ATOM 1904 C CA . PHE A 1 239 ? 21.615 0.115 -15.368 1.00 91.31 239 PHE A CA 1
ATOM 1905 C C . PHE A 1 239 ? 20.092 0.016 -15.519 1.00 91.31 239 PHE A C 1
ATOM 1907 O O . PHE A 1 239 ? 19.406 -0.213 -14.529 1.00 91.31 239 PHE A O 1
ATOM 1914 N N . GLU A 1 240 ? 19.563 0.117 -16.737 1.00 92.69 240 GLU A N 1
ATOM 1915 C CA . GLU A 1 240 ? 18.125 0.049 -17.029 1.00 92.69 240 GLU A CA 1
ATOM 1916 C C . GLU A 1 240 ? 17.514 -1.302 -16.632 1.00 92.69 240 GLU A C 1
ATOM 1918 O O . GLU A 1 240 ? 16.489 -1.352 -15.947 1.00 92.69 240 GLU A O 1
ATOM 1923 N N . ALA A 1 241 ? 18.181 -2.406 -16.986 1.00 92.69 241 ALA A N 1
ATOM 1924 C CA . ALA A 1 241 ? 17.780 -3.755 -16.597 1.00 92.69 241 ALA A CA 1
ATOM 1925 C C . ALA A 1 241 ? 17.813 -3.939 -15.070 1.00 92.69 241 ALA A C 1
ATOM 1927 O O . ALA A 1 241 ? 16.873 -4.476 -14.476 1.00 92.69 241 ALA A O 1
ATOM 1928 N N . GLY A 1 242 ? 18.880 -3.460 -14.422 1.00 92.19 242 GLY A N 1
ATOM 1929 C CA . GLY A 1 242 ? 19.024 -3.494 -12.968 1.00 92.19 242 GLY A CA 1
ATOM 1930 C C . GLY A 1 242 ? 17.968 -2.649 -12.255 1.00 92.19 242 GLY A C 1
ATOM 1931 O O . GLY A 1 242 ? 17.389 -3.093 -11.265 1.00 92.19 242 GLY A O 1
ATOM 1932 N N . TYR A 1 243 ? 17.660 -1.467 -12.787 1.00 92.12 243 TYR A N 1
ATOM 1933 C CA . TYR A 1 243 ? 16.628 -0.577 -12.269 1.00 92.12 243 TYR A CA 1
ATOM 1934 C C . TYR A 1 243 ? 15.235 -1.205 -12.396 1.00 92.12 243 TYR A C 1
ATOM 1936 O O . TYR A 1 243 ? 14.484 -1.228 -11.421 1.00 92.12 243 TYR A O 1
ATOM 1944 N N . GLY A 1 244 ? 14.919 -1.804 -13.550 1.00 90.81 244 GLY A N 1
ATOM 1945 C CA . GLY A 1 244 ? 13.686 -2.566 -13.759 1.00 90.81 244 GLY A CA 1
ATOM 1946 C C . GLY A 1 244 ? 13.528 -3.716 -12.758 1.00 90.81 244 GLY A C 1
ATOM 1947 O O . GLY A 1 244 ? 12.499 -3.804 -12.086 1.00 90.81 244 GLY A O 1
ATOM 1948 N N . LYS A 1 245 ? 14.574 -4.538 -12.572 1.00 89.12 245 LYS A N 1
ATOM 1949 C CA . LYS A 1 245 ? 14.586 -5.589 -11.536 1.00 89.12 245 LYS A CA 1
ATOM 1950 C C . LYS A 1 245 ? 14.410 -5.006 -10.130 1.00 89.12 245 LYS A C 1
ATOM 1952 O O . LYS A 1 245 ? 13.648 -5.558 -9.342 1.00 89.12 245 LYS A O 1
ATOM 1957 N N . GLY A 1 246 ? 15.068 -3.887 -9.817 1.00 85.19 246 GLY A N 1
ATOM 1958 C CA . GLY A 1 246 ? 14.958 -3.202 -8.524 1.00 85.19 246 GLY A CA 1
ATOM 1959 C C . GLY A 1 246 ? 13.555 -2.664 -8.225 1.00 85.19 246 GLY A C 1
ATOM 1960 O O . GLY A 1 246 ? 13.151 -2.611 -7.066 1.00 85.19 246 GLY A O 1
ATOM 1961 N N . LEU A 1 247 ? 12.786 -2.325 -9.262 1.00 83.62 247 LEU A N 1
ATOM 1962 C CA . LEU A 1 247 ? 11.371 -1.966 -9.152 1.00 83.62 247 LEU A CA 1
ATOM 1963 C C . LEU A 1 247 ? 10.441 -3.177 -9.006 1.00 83.62 247 LEU A C 1
ATOM 1965 O O . LEU A 1 247 ? 9.262 -2.978 -8.728 1.00 83.62 247 LEU A O 1
ATOM 1969 N N . GLY A 1 248 ? 10.948 -4.400 -9.186 1.00 80.81 248 GLY A N 1
ATOM 1970 C CA . GLY A 1 248 ? 10.169 -5.640 -9.201 1.00 80.81 248 GLY A CA 1
ATOM 1971 C C . GLY A 1 248 ? 9.523 -5.959 -10.553 1.00 80.81 248 GLY A C 1
ATOM 1972 O O . GLY A 1 248 ? 8.650 -6.823 -10.617 1.00 80.81 248 GLY A O 1
ATOM 1973 N N . LEU A 1 249 ? 9.916 -5.270 -11.630 1.00 88.50 249 LEU A N 1
ATOM 1974 C CA . LEU A 1 249 ? 9.463 -5.604 -12.979 1.00 88.50 249 LEU A CA 1
ATOM 1975 C C . LEU A 1 249 ? 10.114 -6.904 -13.451 1.00 88.50 249 LEU A C 1
ATOM 1977 O O . LEU A 1 249 ? 11.270 -7.198 -13.126 1.00 88.50 249 LEU A O 1
ATOM 1981 N N . GLU A 1 250 ? 9.388 -7.655 -14.278 1.00 91.88 250 GLU A N 1
ATOM 1982 C CA . GLU A 1 250 ? 10.005 -8.750 -15.017 1.00 91.88 250 GLU A CA 1
ATOM 1983 C C . GLU A 1 250 ? 10.973 -8.176 -16.059 1.00 91.88 250 GLU A C 1
ATOM 1985 O O . GLU A 1 250 ? 10.677 -7.157 -16.691 1.00 91.88 250 GLU A O 1
ATOM 1990 N N . VAL A 1 251 ? 12.139 -8.808 -16.215 1.00 93.31 251 VAL A N 1
ATOM 1991 C CA . VAL A 1 251 ? 13.177 -8.347 -17.148 1.00 93.31 251 VAL A CA 1
ATOM 1992 C C . VAL A 1 251 ? 13.668 -9.534 -17.959 1.00 93.31 251 VAL A C 1
ATOM 1994 O O . VAL A 1 251 ? 14.323 -10.426 -17.416 1.00 93.31 251 VAL A O 1
ATOM 1997 N N . PHE A 1 252 ? 13.351 -9.521 -19.249 1.00 93.50 252 PHE A N 1
ATOM 1998 C CA . PHE A 1 252 ? 13.812 -10.501 -20.225 1.00 93.50 252 PHE A CA 1
ATOM 1999 C C . PHE A 1 252 ? 15.165 -10.063 -20.774 1.00 93.50 252 PHE A C 1
ATOM 2001 O O . PHE A 1 252 ? 15.341 -8.898 -21.124 1.00 93.50 252 PHE A O 1
ATOM 2008 N N . LEU A 1 253 ? 16.121 -10.988 -20.819 1.00 90.56 253 LEU A N 1
ATOM 2009 C CA . LEU A 1 253 ? 17.492 -10.708 -21.232 1.00 90.56 253 LEU A CA 1
ATOM 2010 C C . LEU A 1 253 ? 17.753 -11.362 -22.585 1.00 90.56 253 LEU A C 1
ATOM 2012 O O . LEU A 1 253 ? 17.493 -12.555 -22.743 1.00 90.56 253 LEU A O 1
ATOM 2016 N N . ASP A 1 254 ? 18.312 -10.594 -23.510 1.00 84.94 254 ASP A N 1
ATOM 2017 C CA . ASP A 1 254 ? 18.806 -11.073 -24.795 1.00 84.94 254 ASP A CA 1
ATOM 201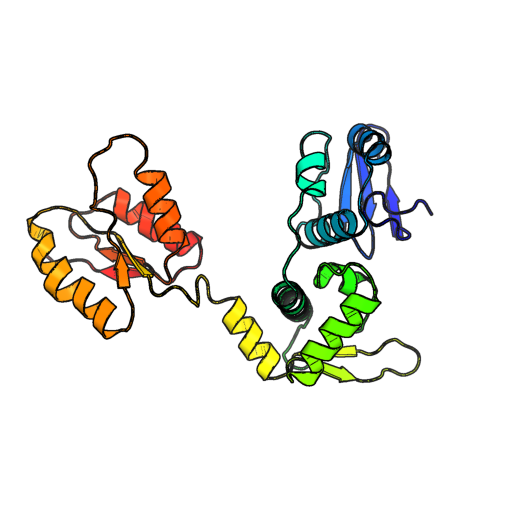8 C C . ASP A 1 254 ? 20.275 -10.663 -24.985 1.00 84.94 254 ASP A C 1
ATOM 2020 O O . ASP A 1 254 ? 20.773 -9.709 -24.375 1.00 84.94 254 ASP A O 1
ATOM 2024 N N . MET A 1 255 ? 21.004 -11.444 -25.773 1.00 82.25 255 MET A N 1
ATOM 2025 C CA . MET A 1 255 ? 22.371 -11.142 -26.179 1.00 82.25 255 MET A CA 1
ATOM 2026 C C . MET A 1 255 ? 22.718 -11.955 -27.423 1.00 82.25 255 MET A C 1
ATOM 2028 O O . MET A 1 255 ? 22.655 -13.189 -27.413 1.00 82.25 255 MET A O 1
ATOM 2032 N N . GLN A 1 256 ? 23.220 -11.285 -28.459 1.00 75.44 256 GLN A N 1
ATOM 2033 C CA . GLN A 1 256 ? 23.770 -11.982 -29.614 1.00 75.44 256 GLN A CA 1
ATOM 2034 C C . GLN A 1 256 ? 25.097 -12.664 -29.277 1.00 75.44 256 GLN A C 1
ATOM 2036 O O . GLN A 1 256 ? 26.062 -12.034 -28.832 1.00 75.44 256 GLN A O 1
ATOM 2041 N N . LYS A 1 257 ? 25.162 -13.974 -29.530 1.00 66.06 257 LYS A N 1
ATOM 2042 C CA . LYS A 1 257 ? 26.426 -14.715 -29.512 1.00 66.06 257 LYS A CA 1
ATOM 2043 C C . LYS A 1 257 ? 27.225 -14.352 -30.762 1.00 66.06 257 LYS A C 1
ATOM 2045 O O . LYS A 1 257 ? 26.704 -14.458 -31.869 1.00 66.06 257 LYS A O 1
ATOM 2050 N N . ARG A 1 258 ? 28.468 -13.920 -30.557 1.00 58.41 258 ARG A N 1
ATOM 2051 C CA . ARG A 1 258 ? 29.466 -13.791 -31.625 1.00 58.41 258 ARG A CA 1
ATOM 2052 C C . ARG A 1 258 ? 29.912 -15.156 -32.128 1.00 58.41 258 ARG A C 1
ATOM 2054 O O . ARG A 1 258 ? 29.960 -16.090 -31.294 1.00 58.41 258 ARG A O 1
#

Radius of gyration: 23.88 Å; chains: 1; bounding box: 50×45×66 Å